Protein AF-Q2T6V1-F1 (afdb_monomer_lite)

Sequence (239 aa):
MEPAPARPQAVANGGPSASTRNEPCEACGRHARARRPLPPHAIATIARPASPCGAGRKPVARTARAPRLIAARAALLTETRRTQMKHALPIAALAGALAAPSLASARQVTFETQLANYGGDGAYVVLYVTDRAGHYQGTLWMAGRQTKYYRHLRDWYRATGGSARLDGITGASVGAGRTLRATLDVADSLLDAGYEIHIDTAVEDMNENPSEVAVPLNAAGAGKAVKGRGYVKSFRYSL

Foldseek 3Di:
DDDDDDDDDDDDDDDDDDDDDDDDDDDDDDDDDDDDDDDDDPDDDDDDDDDDDDDDDDDDDDDDDDDDDDDDDDDDDDDDDDDDDDDDDDDPPVPPPPPPPPPQAWDKKKKKFFWAADDADFKWKWKFKAAQVRATDATQATADDDLVCVVLLPSVCVNCVSPGDCPPRYHHGHHHRGMDMDIDIGGPCQEPNRMWMFMWIDGPPDDTQHRQDIGRRYPVQAPDWDQGPPGGRTIHMHD

Structure (mmCIF, N/CA/C/O backbone):
data_AF-Q2T6V1-F1
#
_entry.id   AF-Q2T6V1-F1
#
loop_
_atom_site.group_PDB
_atom_site.id
_atom_site.type_symbol
_atom_site.label_atom_id
_atom_site.label_alt_id
_atom_site.label_comp_id
_atom_site.label_asym_id
_atom_site.label_entity_id
_atom_site.label_seq_id
_atom_site.pdbx_PDB_ins_code
_atom_site.Cartn_x
_atom_site.Cartn_y
_atom_site.Cartn_z
_atom_site.occupancy
_atom_site.B_iso_or_equiv
_atom_site.auth_seq_id
_atom_site.auth_comp_id
_atom_site.auth_asym_id
_atom_site.auth_atom_id
_atom_site.pdbx_PDB_model_num
ATOM 1 N N . MET A 1 1 ? -0.893 55.591 32.604 1.00 48.19 1 MET A N 1
ATOM 2 C CA . MET A 1 1 ? 0.349 55.061 33.195 1.00 48.19 1 MET A CA 1
ATOM 3 C C . MET A 1 1 ? 0.454 53.602 32.784 1.00 48.19 1 MET A C 1
ATOM 5 O O . MET A 1 1 ? -0.058 52.761 33.497 1.00 48.19 1 MET A O 1
ATOM 9 N N . GLU A 1 2 ? 1.027 53.328 31.612 1.00 57.12 2 GLU A N 1
ATOM 10 C CA . GLU A 1 2 ? 1.549 52.002 31.247 1.00 57.12 2 GLU A CA 1
ATOM 11 C C . GLU A 1 2 ? 2.503 52.182 30.052 1.00 57.12 2 GLU A C 1
ATOM 13 O O . GLU A 1 2 ? 2.043 52.466 28.945 1.00 57.12 2 GLU A O 1
ATOM 18 N N . PRO A 1 3 ? 3.832 52.155 30.258 1.00 60.88 3 PRO A N 1
ATOM 19 C CA . PRO A 1 3 ? 4.790 52.091 29.166 1.00 60.88 3 PRO A CA 1
ATOM 20 C C . PRO A 1 3 ? 5.108 50.633 28.795 1.00 60.88 3 PRO A C 1
ATOM 22 O O . PRO A 1 3 ? 5.205 49.754 29.648 1.00 60.88 3 PRO A O 1
ATOM 25 N N . ALA A 1 4 ? 5.272 50.419 27.490 1.00 57.50 4 ALA A N 1
ATOM 26 C CA . ALA A 1 4 ? 5.488 49.145 26.812 1.00 57.50 4 ALA A CA 1
ATOM 27 C C . ALA A 1 4 ? 6.647 48.286 27.368 1.00 57.50 4 ALA A C 1
ATOM 29 O O . ALA A 1 4 ? 7.674 48.836 27.775 1.00 57.50 4 ALA A O 1
ATOM 30 N N . PRO A 1 5 ? 6.564 46.943 27.282 1.00 65.88 5 PRO A N 1
ATOM 31 C CA . PRO A 1 5 ? 7.706 46.082 27.554 1.00 65.88 5 PRO A CA 1
ATOM 32 C C . PRO A 1 5 ? 8.670 45.958 26.361 1.00 65.88 5 PRO A C 1
ATOM 34 O O . PRO A 1 5 ? 8.296 45.900 25.189 1.00 65.88 5 PRO A O 1
ATOM 37 N N . ALA A 1 6 ? 9.944 45.923 26.740 1.00 55.06 6 ALA A N 1
ATOM 38 C CA . ALA A 1 6 ? 11.155 45.990 25.943 1.00 55.06 6 ALA A CA 1
ATOM 39 C C . ALA A 1 6 ? 11.391 44.816 24.973 1.00 55.06 6 ALA A C 1
ATOM 41 O O . ALA A 1 6 ? 11.012 43.672 25.215 1.00 55.06 6 ALA A O 1
ATOM 42 N N . ARG A 1 7 ? 12.153 45.112 23.911 1.00 50.94 7 ARG A N 1
ATOM 43 C CA . ARG A 1 7 ? 12.890 44.125 23.108 1.00 50.94 7 ARG A CA 1
ATOM 44 C C . ARG A 1 7 ? 14.033 43.512 23.932 1.00 50.94 7 ARG A C 1
ATOM 46 O O . ARG A 1 7 ? 14.771 44.279 24.550 1.00 50.94 7 ARG A O 1
ATOM 53 N N . PRO A 1 8 ? 14.307 42.205 23.811 1.00 59.06 8 PRO A N 1
ATOM 54 C CA . PRO A 1 8 ? 15.638 41.664 24.052 1.00 59.06 8 PRO A CA 1
ATOM 55 C C . PRO A 1 8 ? 16.410 41.439 22.745 1.00 59.06 8 PRO A C 1
ATOM 57 O O . PRO A 1 8 ? 15.856 41.114 21.695 1.00 59.06 8 PRO A O 1
ATOM 60 N N . GLN A 1 9 ? 17.713 41.676 22.850 1.00 48.53 9 GLN A N 1
ATOM 61 C CA . GLN A 1 9 ? 18.707 41.736 21.789 1.00 48.53 9 GLN A CA 1
ATOM 62 C C . GLN A 1 9 ? 19.148 40.347 21.309 1.00 48.53 9 GLN A C 1
ATOM 64 O O . GLN A 1 9 ? 19.186 39.384 22.072 1.00 48.53 9 GLN A O 1
ATOM 69 N N . ALA A 1 10 ? 19.542 40.286 20.038 1.00 40.62 10 ALA A N 1
ATOM 70 C CA . ALA A 1 10 ? 20.312 39.194 19.468 1.00 40.62 10 ALA A CA 1
ATOM 71 C C . ALA A 1 10 ? 21.713 39.142 20.098 1.00 40.62 10 ALA A C 1
ATOM 73 O O . ALA A 1 10 ? 22.396 40.163 20.166 1.00 40.62 10 ALA A O 1
ATOM 74 N N . VAL A 1 11 ? 22.161 37.946 20.480 1.00 51.31 11 VAL A N 1
ATOM 75 C CA . VAL A 1 11 ? 23.578 37.657 20.723 1.00 51.31 11 VAL A CA 1
ATOM 76 C C . VAL A 1 11 ? 23.968 36.490 19.829 1.00 51.31 11 VAL A C 1
ATOM 78 O O . VAL A 1 11 ? 23.379 35.412 19.884 1.00 51.31 11 VAL A O 1
ATOM 81 N N . ALA A 1 12 ? 24.939 36.760 18.967 1.00 44.84 12 ALA A N 1
ATOM 82 C CA . ALA A 1 12 ? 25.591 35.808 18.093 1.00 44.84 12 ALA A CA 1
ATOM 83 C C . ALA A 1 12 ? 26.921 35.334 18.706 1.00 44.84 12 ALA A C 1
ATOM 85 O O . ALA A 1 12 ? 27.549 36.063 19.471 1.00 44.84 12 ALA A O 1
ATOM 86 N N . ASN A 1 13 ? 27.369 34.182 18.197 1.00 37.94 13 ASN A N 1
ATOM 87 C CA . ASN A 1 13 ? 28.752 33.699 18.074 1.00 37.94 13 ASN A CA 1
ATOM 88 C C . ASN A 1 13 ? 29.343 32.833 19.197 1.00 37.94 13 ASN A C 1
ATOM 90 O O . ASN A 1 13 ? 29.445 33.240 20.349 1.00 37.94 13 ASN A O 1
ATOM 94 N N . GLY A 1 14 ? 29.856 31.665 18.783 1.00 35.25 14 GLY A N 1
ATOM 95 C CA . GLY A 1 14 ? 30.814 30.873 19.554 1.00 35.25 14 GLY A CA 1
ATOM 96 C C . GLY A 1 14 ? 30.886 29.386 19.185 1.00 35.25 14 GLY A C 1
ATOM 97 O O . GLY A 1 14 ? 30.477 28.547 19.974 1.00 35.25 14 GLY A O 1
ATOM 98 N N . GLY A 1 15 ? 31.431 29.041 18.017 1.00 35.38 15 GLY A N 1
ATOM 99 C CA . GLY A 1 15 ? 32.210 27.798 17.850 1.00 35.38 15 GLY A CA 1
ATOM 100 C C . GLY A 1 15 ? 33.678 28.173 17.583 1.00 35.38 15 GLY A C 1
ATOM 101 O O . GLY A 1 15 ? 33.952 29.371 17.489 1.00 35.38 15 GLY A O 1
ATOM 102 N N . PRO A 1 16 ? 34.620 27.241 17.341 1.00 50.19 16 PRO A N 1
ATOM 103 C CA . PRO A 1 16 ? 34.689 25.814 17.672 1.00 50.19 16 PRO A CA 1
ATOM 104 C C . PRO A 1 16 ? 35.910 25.491 18.579 1.00 50.19 16 PRO A C 1
ATOM 106 O O . PRO A 1 16 ? 36.869 26.257 18.638 1.00 50.19 16 PRO A O 1
ATOM 109 N N . SER A 1 17 ? 35.942 24.317 19.222 1.00 42.59 17 SER A N 1
ATOM 110 C CA . SER A 1 17 ? 37.171 23.779 19.836 1.00 42.59 17 SER A CA 1
ATOM 111 C C . SER A 1 17 ? 37.602 22.487 19.150 1.00 42.59 17 SER A C 1
ATOM 113 O O . SER A 1 17 ? 36.891 21.486 19.161 1.00 42.59 17 SER A O 1
ATOM 115 N N . ALA A 1 18 ? 38.794 22.546 18.566 1.00 42.88 18 ALA A N 1
ATOM 116 C CA . ALA A 1 18 ? 39.608 21.426 18.118 1.00 42.88 18 ALA A CA 1
ATOM 117 C C . ALA A 1 18 ? 40.899 21.370 18.961 1.00 42.88 18 ALA A C 1
ATOM 119 O O . ALA A 1 18 ? 41.213 22.335 19.659 1.00 42.88 18 ALA A O 1
ATOM 120 N N . SER A 1 19 ? 41.683 20.297 18.759 1.00 38.56 19 SER A N 1
ATOM 121 C CA . SER A 1 19 ? 43.038 20.014 19.290 1.00 38.56 19 SER A CA 1
ATOM 122 C C . SER A 1 19 ? 43.015 19.234 20.617 1.00 38.56 19 SER A C 1
ATOM 124 O O . SER A 1 19 ? 42.308 19.626 21.532 1.00 38.56 19 SER A O 1
ATOM 126 N N . THR A 1 20 ? 43.688 18.091 20.802 1.00 42.06 20 THR A N 1
ATOM 127 C CA . THR A 1 20 ? 45.030 17.633 20.361 1.00 42.06 20 THR A CA 1
ATOM 128 C C . THR A 1 20 ? 45.112 16.084 20.395 1.00 42.06 20 THR A C 1
ATOM 130 O O . THR A 1 20 ? 44.536 15.501 21.304 1.00 42.06 20 THR A O 1
ATOM 133 N N . ARG A 1 21 ? 45.666 15.399 19.365 1.00 45.88 21 ARG A N 1
ATOM 134 C CA . ARG A 1 21 ? 46.999 14.701 19.301 1.00 45.88 21 ARG A CA 1
ATOM 135 C C . ARG A 1 21 ? 47.231 13.649 20.414 1.00 45.88 21 ARG A C 1
ATOM 137 O O . ARG A 1 21 ? 46.986 13.970 21.560 1.00 45.88 21 ARG A O 1
ATOM 144 N N . ASN A 1 22 ? 47.756 12.430 20.240 1.00 37.06 22 ASN A N 1
ATOM 145 C CA . ASN A 1 22 ? 48.562 11.723 19.232 1.00 37.06 22 ASN A CA 1
ATOM 146 C C . ASN A 1 22 ? 48.536 10.217 19.606 1.00 37.06 22 ASN A C 1
ATOM 148 O O . ASN A 1 22 ? 48.615 9.934 20.793 1.00 37.06 22 ASN A O 1
ATOM 152 N N . GLU A 1 23 ? 48.510 9.287 18.645 1.00 49.25 23 GLU A N 1
ATOM 153 C CA . GLU A 1 23 ? 49.518 8.208 18.488 1.00 49.25 23 GLU A CA 1
ATOM 154 C C . GLU A 1 23 ? 49.118 7.211 17.374 1.00 49.25 23 GLU A C 1
ATOM 156 O O . GLU A 1 23 ? 48.002 6.687 17.384 1.00 49.25 23 GLU A O 1
ATOM 161 N N . PRO A 1 24 ? 50.013 6.937 16.404 1.00 51.03 24 PRO A N 1
ATOM 162 C CA . PRO A 1 24 ? 49.851 5.884 15.408 1.00 51.03 24 PRO A CA 1
ATOM 163 C C . PRO A 1 24 ? 50.526 4.574 15.857 1.00 51.03 24 PRO A C 1
ATOM 165 O O . PRO A 1 24 ? 51.717 4.549 16.155 1.00 51.03 24 PRO A O 1
ATOM 168 N N . CYS A 1 25 ? 49.788 3.461 15.843 1.00 39.72 25 CYS A N 1
ATOM 169 C CA . CYS A 1 25 ? 50.381 2.124 15.922 1.00 39.72 25 CYS A CA 1
ATOM 170 C C . CYS A 1 25 ? 50.892 1.705 14.536 1.00 39.72 25 CYS A C 1
ATOM 172 O O . CYS A 1 25 ? 50.110 1.328 13.663 1.00 39.72 25 CYS A O 1
ATOM 174 N N . GLU A 1 26 ? 52.210 1.757 14.353 1.00 41.12 26 GLU A N 1
ATOM 175 C CA . GLU A 1 26 ? 52.925 1.159 13.227 1.00 41.12 26 GLU A CA 1
ATOM 176 C C . GLU A 1 26 ? 53.744 -0.056 13.702 1.00 41.12 26 GLU A C 1
ATOM 178 O O . GLU A 1 26 ? 54.238 -0.089 14.826 1.00 41.12 26 GLU A O 1
ATOM 183 N N . ALA A 1 27 ? 53.918 -1.010 12.781 1.00 37.38 27 ALA A N 1
ATOM 184 C CA . ALA A 1 27 ? 54.856 -2.136 12.773 1.00 37.38 27 ALA A CA 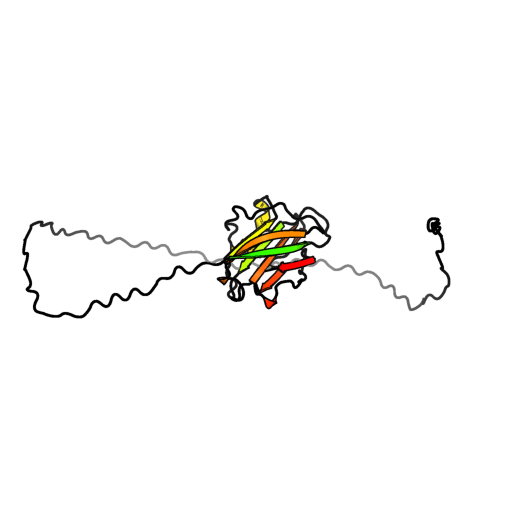1
ATOM 185 C C . ALA A 1 27 ? 54.380 -3.503 13.313 1.00 37.38 27 ALA A C 1
ATOM 187 O O . ALA A 1 27 ? 54.658 -3.904 14.438 1.00 37.38 27 ALA A O 1
ATOM 188 N N . CYS A 1 28 ? 53.891 -4.339 12.388 1.00 34.88 28 CYS A N 1
ATOM 189 C CA . CYS A 1 28 ? 54.450 -5.685 12.253 1.00 34.88 28 CYS A CA 1
ATOM 190 C C . CYS A 1 28 ? 54.501 -6.138 10.780 1.00 34.88 28 CYS A C 1
ATOM 192 O O . CYS A 1 28 ? 53.481 -6.369 10.141 1.00 34.88 28 CYS A O 1
ATOM 194 N N . GLY A 1 29 ? 55.726 -6.278 10.264 1.00 40.66 29 GLY A N 1
ATOM 195 C CA . GLY A 1 29 ? 56.136 -7.505 9.572 1.00 40.66 29 GLY A CA 1
ATOM 196 C C . GLY A 1 29 ? 55.689 -7.744 8.128 1.00 40.66 29 GLY A C 1
ATOM 197 O O . GLY A 1 29 ? 54.730 -8.455 7.859 1.00 40.66 29 GLY A O 1
ATOM 198 N N . ARG A 1 30 ? 56.523 -7.275 7.196 1.00 43.50 30 ARG A N 1
ATOM 199 C CA . ARG A 1 30 ? 56.682 -7.734 5.804 1.00 43.50 30 ARG A CA 1
ATOM 200 C C . ARG A 1 30 ? 56.592 -9.262 5.629 1.00 43.50 30 ARG A C 1
ATOM 202 O O . ARG A 1 30 ? 57.403 -9.971 6.206 1.00 43.50 30 ARG A O 1
ATOM 209 N N . HIS A 1 31 ? 55.806 -9.720 4.650 1.00 44.47 31 HIS A N 1
ATOM 210 C CA . HIS A 1 31 ? 56.220 -10.792 3.733 1.00 44.47 31 HIS A CA 1
ATOM 211 C C . HIS A 1 31 ? 55.577 -10.611 2.353 1.00 44.47 31 HIS A C 1
ATOM 213 O O . HIS A 1 31 ? 54.433 -10.976 2.103 1.00 44.47 31 HIS A O 1
ATOM 219 N N . ALA A 1 32 ? 56.369 -10.074 1.429 1.00 45.84 32 ALA A N 1
ATOM 220 C CA . ALA A 1 32 ? 56.140 -10.216 0.005 1.00 45.84 32 ALA A CA 1
ATOM 221 C C . ALA A 1 32 ? 56.432 -11.670 -0.405 1.00 45.84 32 ALA A C 1
ATOM 223 O O . ALA A 1 32 ? 57.555 -12.147 -0.231 1.00 45.84 32 ALA A O 1
ATOM 224 N N . ARG A 1 33 ? 55.453 -12.366 -0.993 1.00 51.47 33 ARG A N 1
ATOM 225 C CA . ARG A 1 33 ? 55.713 -13.516 -1.868 1.00 51.47 33 ARG A CA 1
ATOM 226 C C . ARG A 1 33 ? 54.900 -13.403 -3.152 1.00 51.47 33 ARG A C 1
ATOM 228 O O . ARG A 1 33 ? 53.680 -13.471 -3.163 1.00 51.47 33 ARG A O 1
ATOM 235 N N . ALA A 1 34 ? 55.672 -13.182 -4.207 1.00 45.38 34 ALA A N 1
ATOM 236 C CA . ALA A 1 34 ? 55.522 -13.619 -5.584 1.00 45.38 34 ALA A CA 1
ATOM 237 C C . ALA A 1 34 ? 54.207 -14.308 -6.005 1.00 45.38 34 ALA A C 1
ATOM 239 O O . ALA A 1 34 ? 53.863 -15.405 -5.572 1.00 45.38 34 ALA A O 1
ATOM 240 N N . ARG A 1 35 ? 53.591 -13.658 -6.995 1.00 49.91 35 ARG A N 1
ATOM 241 C CA . ARG A 1 35 ? 52.804 -14.182 -8.120 1.00 49.91 35 ARG A CA 1
ATOM 242 C C . ARG A 1 35 ? 52.918 -15.702 -8.347 1.00 49.91 35 ARG A C 1
ATOM 244 O O . ARG A 1 35 ? 54.002 -16.207 -8.633 1.00 49.91 35 ARG A O 1
ATOM 251 N N . ARG A 1 36 ? 51.768 -16.379 -8.423 1.00 54.03 36 ARG A N 1
ATOM 252 C CA . ARG A 1 36 ? 51.559 -17.503 -9.349 1.00 54.03 36 ARG A CA 1
ATOM 253 C C . ARG A 1 36 ? 50.244 -17.306 -10.115 1.00 54.03 36 ARG A C 1
ATOM 255 O O . ARG A 1 36 ? 49.216 -17.115 -9.471 1.00 54.03 36 ARG A O 1
ATOM 262 N N . PRO A 1 37 ? 50.267 -17.317 -11.458 1.00 57.31 37 PRO A N 1
ATOM 263 C CA . PRO A 1 37 ? 49.058 -17.334 -12.275 1.00 57.31 37 PRO A CA 1
ATOM 264 C C . PRO A 1 37 ? 48.393 -18.719 -12.231 1.00 57.31 37 PRO A C 1
ATOM 266 O O . PRO A 1 37 ? 49.082 -19.741 -12.201 1.00 57.31 37 PRO A O 1
ATOM 269 N N . LEU A 1 38 ? 47.056 -18.741 -12.219 1.00 63.00 38 LEU A N 1
ATOM 270 C CA . LEU A 1 38 ? 46.260 -19.962 -12.368 1.00 63.00 38 LEU A CA 1
ATOM 271 C C . LEU A 1 38 ? 46.432 -20.557 -13.782 1.00 63.00 38 LEU A C 1
ATOM 273 O O . LEU A 1 38 ? 46.459 -19.797 -14.752 1.00 63.00 38 LEU A O 1
ATOM 277 N N . PRO A 1 39 ? 46.499 -21.892 -13.924 1.00 67.06 39 PRO A N 1
ATOM 278 C CA . PRO A 1 39 ? 46.493 -22.550 -15.226 1.00 67.06 39 PRO A CA 1
ATOM 279 C C . PRO A 1 39 ? 45.077 -22.605 -15.840 1.00 67.06 39 PRO A C 1
ATOM 281 O O . PRO A 1 39 ? 44.109 -22.869 -15.120 1.00 67.06 39 PRO A O 1
ATOM 284 N N . PRO A 1 40 ? 44.932 -22.430 -17.167 1.00 55.41 40 PRO A N 1
ATOM 285 C CA . PRO A 1 40 ? 43.696 -22.713 -17.882 1.00 55.41 40 PRO A CA 1
ATOM 286 C C . PRO A 1 40 ? 43.646 -24.197 -18.274 1.00 55.41 40 PRO A C 1
ATOM 288 O O . PRO A 1 40 ? 44.331 -24.628 -19.197 1.00 55.41 40 PRO A O 1
ATOM 291 N N . HIS A 1 41 ? 42.799 -24.984 -17.612 1.00 49.47 41 HIS A N 1
ATOM 292 C CA . HIS A 1 41 ? 42.418 -26.310 -18.103 1.00 49.47 41 HIS A CA 1
ATOM 293 C C . HIS A 1 41 ? 40.899 -26.452 -18.079 1.00 49.47 41 HIS A C 1
ATOM 295 O O . HIS A 1 41 ? 40.304 -26.901 -17.106 1.00 49.47 41 HIS A O 1
ATOM 301 N N . ALA A 1 42 ? 40.283 -26.056 -19.190 1.00 47.34 42 ALA A N 1
ATOM 302 C CA . ALA A 1 42 ? 38.905 -26.366 -19.530 1.00 47.34 42 ALA A CA 1
ATOM 303 C C . ALA A 1 42 ? 38.887 -27.052 -20.899 1.00 47.34 42 ALA A C 1
ATOM 305 O O . ALA A 1 42 ? 38.604 -26.398 -21.890 1.00 47.34 42 ALA A O 1
ATOM 306 N N . ILE A 1 43 ? 39.208 -28.349 -20.959 1.00 51.47 43 ILE A N 1
ATOM 307 C CA . ILE A 1 43 ? 38.745 -29.249 -22.030 1.00 51.47 43 ILE A CA 1
ATOM 308 C C . ILE A 1 43 ? 38.586 -30.645 -21.417 1.00 51.47 43 ILE A C 1
ATOM 310 O O . ILE A 1 43 ? 39.518 -31.442 -21.389 1.00 51.47 43 ILE A O 1
ATOM 314 N N . ALA A 1 44 ? 37.390 -30.935 -20.914 1.00 44.31 44 ALA A N 1
ATOM 315 C CA . ALA A 1 44 ? 36.917 -32.301 -20.744 1.00 44.31 44 ALA A CA 1
ATOM 316 C C . ALA A 1 44 ? 35.669 -32.442 -21.616 1.00 44.31 44 ALA A C 1
ATOM 318 O O . ALA A 1 44 ? 34.557 -32.090 -21.232 1.00 44.31 44 ALA A O 1
ATOM 319 N N . THR A 1 45 ? 35.909 -32.900 -22.842 1.00 49.34 45 THR A N 1
ATOM 320 C CA . THR A 1 45 ? 34.918 -33.478 -23.744 1.00 49.34 45 THR A CA 1
ATOM 321 C C . THR A 1 45 ? 34.213 -34.614 -23.010 1.00 49.34 45 THR A C 1
ATOM 323 O O . THR A 1 45 ? 34.784 -35.689 -22.850 1.00 49.34 45 THR A O 1
ATOM 326 N N . ILE A 1 46 ? 32.979 -34.387 -22.557 1.00 50.34 46 ILE A N 1
ATOM 327 C CA . ILE A 1 46 ? 32.107 -35.466 -22.095 1.00 50.34 46 ILE A CA 1
ATOM 328 C C . ILE A 1 46 ? 31.095 -35.725 -23.200 1.00 50.34 46 ILE A C 1
ATOM 330 O O . ILE A 1 46 ? 30.301 -34.868 -23.591 1.00 50.34 46 ILE A O 1
ATOM 334 N N . ALA A 1 47 ? 31.230 -36.922 -23.753 1.00 44.47 47 ALA A N 1
ATOM 335 C CA . ALA A 1 47 ? 30.460 -37.459 -24.846 1.00 44.47 47 ALA A CA 1
ATOM 336 C C . ALA A 1 47 ? 28.958 -37.487 -24.532 1.00 44.47 47 ALA A C 1
ATOM 338 O O . ALA A 1 47 ? 28.524 -37.874 -23.449 1.00 44.47 47 ALA A O 1
ATOM 339 N N . ARG A 1 48 ? 28.174 -37.117 -25.546 1.00 50.31 48 ARG A N 1
ATOM 340 C CA . ARG A 1 48 ? 26.735 -37.363 -25.651 1.00 50.31 48 ARG A CA 1
ATOM 341 C C . ARG A 1 48 ? 26.499 -38.879 -25.714 1.00 50.31 48 ARG A C 1
ATOM 343 O O . ARG A 1 48 ? 27.023 -39.497 -26.641 1.00 50.31 48 ARG A O 1
ATOM 350 N N . PRO A 1 49 ? 25.667 -39.485 -24.854 1.00 54.50 49 PRO A N 1
ATOM 351 C CA . PRO A 1 49 ? 24.973 -40.703 -25.227 1.00 54.50 49 PRO A CA 1
ATOM 352 C C . PRO A 1 49 ? 23.703 -40.355 -26.010 1.00 54.50 49 PRO A C 1
ATOM 354 O O . PRO A 1 49 ? 22.967 -39.416 -25.703 1.00 54.50 49 PRO A O 1
ATOM 357 N N . ALA A 1 50 ? 23.522 -41.114 -27.082 1.00 45.31 50 ALA A N 1
ATOM 358 C CA . ALA A 1 50 ? 22.509 -40.972 -28.103 1.00 45.31 50 ALA A CA 1
ATOM 359 C C . ALA A 1 50 ? 21.084 -41.199 -27.580 1.00 45.31 50 ALA A C 1
ATOM 361 O O . ALA A 1 50 ? 20.824 -42.113 -26.799 1.00 45.31 50 ALA A O 1
ATOM 362 N N . SER A 1 51 ? 20.152 -40.404 -28.102 1.00 55.97 51 SER A N 1
ATOM 363 C CA . SER A 1 51 ? 18.722 -40.694 -28.087 1.00 55.97 51 SER A CA 1
ATOM 364 C C . SER A 1 51 ? 18.439 -41.980 -28.874 1.00 55.97 51 SER A C 1
ATOM 366 O O . SER A 1 51 ? 18.828 -42.055 -30.043 1.00 55.97 51 SER A O 1
ATOM 368 N N . PRO A 1 52 ? 17.725 -42.970 -28.317 1.00 58.50 52 PRO A N 1
ATOM 369 C CA . PRO A 1 52 ? 17.156 -44.027 -29.130 1.00 58.50 52 PRO A CA 1
ATOM 370 C C . PRO A 1 52 ? 15.902 -43.535 -29.861 1.00 58.50 52 PRO A C 1
ATOM 372 O O . PRO A 1 52 ? 15.069 -42.795 -29.336 1.00 58.50 52 PRO A O 1
ATOM 375 N N . CYS A 1 53 ? 15.835 -43.959 -31.118 1.00 40.22 53 CYS A N 1
ATOM 376 C CA . CYS A 1 53 ? 14.828 -43.655 -32.115 1.00 40.22 53 CYS A CA 1
ATOM 377 C C . CYS A 1 53 ? 13.404 -43.992 -31.665 1.00 40.22 53 CYS A C 1
ATOM 379 O O . CYS A 1 53 ? 13.141 -45.041 -31.080 1.00 40.22 53 CYS A O 1
ATOM 381 N N . GLY A 1 54 ? 12.468 -43.135 -32.072 1.00 46.72 54 GLY A N 1
ATOM 382 C CA . GLY A 1 54 ? 11.059 -43.480 -32.135 1.00 46.72 54 GLY A CA 1
ATOM 383 C C . GLY A 1 54 ? 10.798 -44.537 -33.208 1.00 46.72 54 GLY A C 1
ATOM 384 O O . GLY A 1 54 ? 11.217 -44.400 -34.355 1.00 46.72 54 GLY A O 1
ATOM 385 N N . ALA A 1 55 ? 10.047 -45.567 -32.835 1.00 49.16 55 ALA A N 1
ATOM 386 C CA . ALA A 1 55 ? 9.368 -46.469 -33.751 1.00 49.16 55 ALA A CA 1
ATOM 387 C C . ALA A 1 55 ? 8.078 -46.939 -33.071 1.00 49.16 55 ALA A C 1
ATOM 389 O O . ALA A 1 55 ? 8.118 -47.534 -31.999 1.00 49.16 55 ALA A O 1
ATOM 390 N N . GLY A 1 56 ? 6.925 -46.639 -33.673 1.00 42.34 56 GLY A N 1
ATOM 391 C CA . GLY A 1 56 ? 5.640 -47.046 -33.106 1.00 42.34 56 GLY A CA 1
ATOM 392 C C . GLY A 1 56 ? 4.412 -46.444 -33.778 1.00 42.34 56 GLY A C 1
ATOM 393 O O . GLY A 1 56 ? 3.520 -45.957 -33.095 1.00 42.34 56 GLY A O 1
ATOM 394 N N . ARG A 1 57 ? 4.343 -46.458 -35.115 1.00 50.75 57 ARG A N 1
ATOM 395 C CA . ARG A 1 57 ? 3.069 -46.269 -35.826 1.00 50.75 57 ARG A CA 1
ATOM 396 C C . ARG A 1 57 ? 2.307 -47.595 -35.830 1.00 50.75 57 ARG A C 1
ATOM 398 O O . ARG A 1 57 ? 2.817 -48.566 -36.380 1.00 50.75 57 ARG A O 1
ATOM 405 N N . LYS A 1 58 ? 1.064 -47.602 -35.342 1.00 49.94 58 LYS A N 1
ATOM 406 C CA . LYS A 1 58 ? -0.016 -48.463 -35.856 1.00 49.94 58 LYS A CA 1
ATOM 407 C C . LYS A 1 58 ? -1.364 -47.741 -35.733 1.00 49.94 58 LYS A C 1
ATOM 409 O O . LYS A 1 58 ? -1.818 -47.529 -34.615 1.00 49.94 58 LYS A O 1
ATOM 414 N N . PRO A 1 59 ? -2.033 -47.402 -36.847 1.00 51.59 59 PRO A N 1
ATOM 415 C CA . PRO A 1 59 ? -3.472 -47.200 -36.868 1.00 51.59 59 PRO A CA 1
ATOM 416 C C . PRO A 1 59 ? -4.143 -48.520 -37.276 1.00 51.59 59 PRO A C 1
ATOM 418 O O . PRO A 1 59 ? -3.782 -49.109 -38.295 1.00 51.59 59 PRO A O 1
ATOM 421 N N . VAL A 1 60 ? -5.126 -48.995 -36.511 1.00 56.16 60 VAL A N 1
ATOM 422 C CA . VAL A 1 60 ? -5.992 -50.102 -36.945 1.00 56.16 60 VAL A CA 1
ATOM 423 C C . VAL A 1 60 ? -7.453 -49.675 -36.843 1.00 56.16 60 VAL A C 1
ATOM 425 O O . VAL A 1 60 ? -8.002 -49.494 -35.764 1.00 56.16 60 VAL A O 1
ATOM 428 N N . ALA A 1 61 ? -8.015 -49.465 -38.032 1.00 45.34 61 ALA A N 1
ATOM 429 C CA . ALA A 1 61 ? -9.373 -49.748 -38.484 1.00 45.34 61 ALA A CA 1
ATOM 430 C C . ALA A 1 61 ? -10.543 -49.718 -37.472 1.00 45.34 61 ALA A C 1
ATOM 432 O O . ALA A 1 61 ? -10.830 -50.676 -36.765 1.00 45.34 61 ALA A O 1
ATOM 433 N N . ARG A 1 62 ? -11.332 -48.641 -37.568 1.00 48.38 62 ARG A N 1
ATOM 434 C CA . ARG A 1 62 ? -12.683 -48.629 -38.170 1.00 48.38 62 ARG A CA 1
ATOM 435 C C . ARG A 1 62 ? -13.477 -49.944 -38.061 1.00 48.38 62 ARG A C 1
ATOM 437 O O . ARG A 1 62 ? -13.247 -50.866 -38.833 1.00 48.38 62 ARG A O 1
ATOM 444 N N . THR A 1 63 ? -14.541 -49.947 -37.257 1.00 47.31 63 THR A N 1
ATOM 445 C CA . THR A 1 63 ? -15.756 -50.714 -37.576 1.00 47.31 63 THR A CA 1
ATOM 446 C C . THR A 1 63 ? -16.975 -49.829 -37.363 1.00 47.31 63 THR A C 1
ATOM 448 O O . THR A 1 63 ? -17.211 -49.296 -36.285 1.00 47.31 63 THR A O 1
ATOM 451 N N . ALA A 1 64 ? -17.711 -49.637 -38.452 1.00 51.41 64 ALA A N 1
ATOM 452 C CA . ALA A 1 64 ? -18.984 -48.954 -38.503 1.00 51.41 64 ALA A CA 1
ATOM 453 C C . ALA A 1 64 ? -20.109 -49.908 -38.086 1.00 51.41 64 ALA A C 1
ATOM 455 O O . ALA A 1 64 ? -20.116 -51.063 -38.508 1.00 51.41 64 ALA A O 1
ATOM 456 N N . ARG A 1 65 ? -21.128 -49.397 -37.390 1.00 46.53 65 ARG A N 1
ATOM 457 C CA . ARG A 1 65 ? -22.513 -49.806 -37.651 1.00 46.53 65 ARG A CA 1
ATOM 458 C C . ARG A 1 65 ? -23.485 -48.739 -37.161 1.00 46.53 65 ARG A C 1
ATOM 460 O O . ARG A 1 65 ? -23.518 -48.396 -35.987 1.00 46.53 65 ARG A O 1
ATOM 467 N N . ALA A 1 66 ? -24.228 -48.208 -38.123 1.00 48.38 66 ALA A N 1
ATOM 468 C CA . ALA A 1 66 ? -25.352 -47.301 -37.959 1.00 48.38 66 ALA A CA 1
ATOM 469 C C . ALA A 1 66 ? -26.665 -48.118 -37.744 1.00 48.38 66 ALA A C 1
ATOM 471 O O . ALA A 1 66 ? -26.591 -49.263 -37.297 1.00 48.38 66 ALA A O 1
ATOM 472 N N . PRO A 1 67 ? -27.865 -47.607 -38.075 1.00 68.38 67 PRO A N 1
ATOM 473 C CA . PRO A 1 67 ? -28.802 -46.950 -37.159 1.00 68.38 67 PRO A CA 1
ATOM 474 C C . PRO A 1 67 ? -30.176 -47.662 -37.116 1.00 68.38 67 PRO A C 1
ATOM 476 O O . PRO A 1 67 ? -30.536 -48.359 -38.060 1.00 68.38 67 PRO A O 1
ATOM 479 N N . ARG A 1 68 ? -31.001 -47.444 -36.082 1.00 48.56 68 ARG A N 1
ATOM 480 C CA . ARG A 1 68 ? -32.468 -47.684 -36.119 1.00 48.56 68 ARG A CA 1
ATOM 481 C C . ARG A 1 68 ? -33.146 -46.670 -35.180 1.00 48.56 68 ARG A C 1
ATOM 483 O O . ARG A 1 68 ? -32.885 -46.713 -33.988 1.00 48.56 68 ARG A O 1
ATOM 490 N N . LEU A 1 69 ? -33.773 -45.586 -35.654 1.00 48.56 69 LEU A N 1
ATOM 491 C CA . LEU A 1 69 ? -35.147 -45.492 -36.190 1.00 48.56 69 LEU A CA 1
ATOM 492 C C . LEU A 1 69 ? -36.186 -46.220 -35.326 1.00 48.56 69 LEU A C 1
ATOM 494 O O . LEU A 1 69 ? -36.444 -47.387 -35.586 1.00 48.56 69 LEU A O 1
ATOM 498 N N . ILE A 1 70 ? -36.804 -45.510 -34.373 1.00 46.97 70 ILE A N 1
ATOM 499 C CA . ILE A 1 70 ? -38.200 -45.691 -33.918 1.00 46.97 70 ILE A CA 1
ATOM 500 C C . ILE A 1 70 ? -38.677 -44.288 -33.492 1.00 46.97 70 ILE A C 1
ATOM 502 O O . ILE A 1 70 ? -38.204 -43.740 -32.506 1.00 46.97 70 ILE A O 1
ATOM 506 N N . ALA A 1 71 ? -39.283 -43.540 -34.411 1.00 46.28 71 ALA A N 1
ATOM 507 C CA . ALA A 1 71 ? -40.730 -43.424 -34.610 1.00 46.28 71 ALA A CA 1
ATOM 508 C C . ALA A 1 71 ? -41.393 -42.463 -33.610 1.00 46.28 71 ALA A C 1
ATOM 510 O O . ALA A 1 71 ? -41.565 -42.749 -32.429 1.00 46.28 71 ALA A O 1
ATOM 511 N N . ALA A 1 72 ? -41.788 -41.313 -34.154 1.00 47.03 72 ALA A N 1
ATOM 512 C CA . ALA A 1 72 ? -42.742 -40.394 -33.570 1.00 47.03 72 ALA A CA 1
ATOM 513 C C . ALA A 1 72 ? -44.074 -41.094 -33.273 1.00 47.03 72 ALA A C 1
ATOM 515 O O . ALA A 1 72 ? -44.532 -41.914 -34.070 1.00 47.03 72 ALA A O 1
ATOM 516 N N . ARG A 1 73 ? -44.754 -40.673 -32.204 1.00 43.72 73 ARG A N 1
ATOM 517 C CA . ARG A 1 73 ? -46.217 -40.634 -32.185 1.00 43.72 73 ARG A CA 1
ATOM 518 C C . ARG A 1 73 ? -46.714 -39.611 -31.172 1.00 43.72 73 ARG A C 1
ATOM 520 O O . ARG A 1 73 ? -46.645 -39.804 -29.965 1.00 43.72 73 ARG A O 1
ATOM 527 N N . ALA A 1 74 ? -47.209 -38.511 -31.722 1.00 40.50 74 ALA A N 1
ATOM 528 C CA . ALA A 1 74 ? -48.203 -37.673 -31.087 1.00 40.50 74 ALA A CA 1
ATOM 529 C C . ALA A 1 74 ? -49.469 -38.496 -30.806 1.00 40.50 74 ALA A C 1
ATOM 531 O O . ALA A 1 74 ? -49.850 -39.316 -31.640 1.00 40.50 74 ALA A O 1
ATOM 532 N N . ALA A 1 75 ? -50.127 -38.243 -29.680 1.00 43.56 75 ALA A N 1
ATOM 533 C CA . ALA A 1 75 ? -51.548 -37.899 -29.624 1.00 43.56 75 ALA A CA 1
ATOM 534 C C . ALA A 1 75 ? -52.006 -37.828 -28.165 1.00 43.56 75 ALA A C 1
ATOM 536 O O . ALA A 1 75 ? -51.619 -38.637 -27.327 1.00 43.56 75 ALA A O 1
ATOM 537 N N . LEU A 1 76 ? -52.831 -36.813 -27.934 1.00 50.97 76 LEU A N 1
ATOM 538 C CA . LEU A 1 76 ? -53.641 -36.507 -26.767 1.00 50.97 76 LEU A CA 1
ATOM 539 C C . LEU A 1 76 ? -54.119 -37.737 -25.987 1.00 50.97 76 LEU A C 1
ATOM 541 O O . LEU A 1 76 ? -54.593 -38.689 -26.595 1.00 50.97 76 LEU A O 1
ATOM 545 N N . LEU A 1 77 ? -54.180 -37.597 -24.662 1.00 49.53 77 LEU A N 1
ATOM 546 C CA . LEU A 1 77 ? -55.334 -38.022 -23.870 1.00 49.53 77 LEU A CA 1
ATOM 547 C C . LEU A 1 77 ? -55.435 -37.128 -22.628 1.00 49.53 77 LEU A C 1
ATOM 549 O O . LEU A 1 77 ? -54.584 -37.115 -21.743 1.00 49.53 77 LEU A O 1
ATOM 553 N N . THR A 1 78 ? -56.485 -36.321 -22.645 1.00 49.50 78 THR A N 1
ATOM 554 C CA . THR A 1 78 ? -57.182 -35.730 -21.507 1.00 49.50 78 THR A CA 1
ATOM 555 C C . THR A 1 78 ? -57.398 -36.769 -20.408 1.00 49.50 78 THR A C 1
ATOM 557 O O . THR A 1 78 ? -57.952 -37.816 -20.706 1.00 49.50 78 THR A O 1
ATOM 560 N N . GLU A 1 79 ? -57.088 -36.456 -19.147 1.00 55.25 79 GLU A N 1
ATOM 561 C CA . GLU A 1 79 ? -57.855 -36.998 -18.015 1.00 55.25 79 GLU A CA 1
ATOM 562 C C . GLU A 1 79 ? -57.640 -36.142 -16.756 1.00 55.25 79 GLU A C 1
ATOM 564 O O . GLU A 1 79 ? -56.728 -36.329 -15.949 1.00 55.25 79 GLU A O 1
ATOM 569 N N . THR A 1 80 ? -58.526 -35.171 -16.582 1.00 58.62 80 THR A N 1
ATOM 570 C CA . THR A 1 80 ? -58.699 -34.390 -15.361 1.00 58.62 80 THR A CA 1
ATOM 571 C C . THR A 1 80 ? -59.355 -35.278 -14.298 1.00 58.62 80 THR A C 1
ATOM 573 O O . THR A 1 80 ? -60.576 -35.256 -14.138 1.00 58.62 80 THR A O 1
ATOM 576 N N . ARG A 1 81 ? -58.587 -36.072 -13.538 1.00 57.91 81 ARG A N 1
ATOM 577 C CA . ARG A 1 81 ? -59.134 -36.724 -12.334 1.00 57.91 81 ARG A CA 1
ATOM 578 C C . ARG A 1 81 ? -59.045 -35.806 -11.124 1.00 57.91 81 ARG A C 1
ATOM 580 O O . ARG A 1 81 ? -58.021 -35.630 -10.477 1.00 57.91 81 ARG A O 1
ATOM 587 N N . ARG A 1 82 ? -60.214 -35.237 -10.857 1.00 63.50 82 ARG A N 1
ATOM 588 C CA . ARG A 1 82 ? -60.662 -34.554 -9.650 1.00 63.50 82 ARG A CA 1
ATOM 589 C C . ARG A 1 82 ? -60.486 -35.484 -8.437 1.00 63.50 82 ARG A C 1
ATOM 591 O O . ARG A 1 82 ? -61.375 -36.278 -8.135 1.00 63.50 82 ARG A O 1
ATOM 598 N N . THR A 1 83 ? -59.351 -35.401 -7.747 1.00 55.19 83 THR A N 1
ATOM 599 C CA . THR A 1 83 ? -59.155 -36.112 -6.475 1.00 55.19 83 THR A CA 1
ATOM 600 C C . THR A 1 83 ? -59.657 -35.237 -5.333 1.00 55.19 83 THR A C 1
ATOM 602 O O . THR A 1 83 ? -59.120 -34.176 -5.034 1.00 55.19 83 THR A O 1
ATOM 605 N N . GLN A 1 84 ? -60.761 -35.701 -4.760 1.00 51.41 84 GLN A N 1
ATOM 606 C CA . GLN A 1 84 ? -61.417 -35.250 -3.540 1.00 51.41 84 GLN A CA 1
ATOM 607 C C . GLN A 1 84 ? -60.442 -34.820 -2.430 1.00 51.41 84 GLN A C 1
ATOM 609 O O . GLN A 1 84 ? -59.659 -35.632 -1.941 1.00 51.41 84 GLN A O 1
ATOM 614 N N . MET A 1 85 ? -60.571 -33.570 -1.970 1.00 51.06 85 MET A N 1
ATOM 615 C CA . MET A 1 85 ? -60.055 -33.146 -0.670 1.00 51.06 85 MET A CA 1
ATOM 616 C C . MET A 1 85 ? -60.894 -33.807 0.428 1.00 51.06 85 MET A C 1
ATOM 618 O O . MET A 1 85 ? -62.050 -33.446 0.639 1.00 51.06 85 MET A O 1
ATOM 622 N N . LYS A 1 86 ? -60.306 -34.779 1.127 1.00 52.03 86 LYS A N 1
ATOM 623 C CA . LYS A 1 86 ? -60.768 -35.242 2.436 1.00 52.03 86 LYS A CA 1
ATOM 624 C C . LYS A 1 86 ? -59.796 -34.702 3.477 1.00 52.03 86 LYS A C 1
ATOM 626 O O . LYS A 1 86 ? -58.591 -34.881 3.354 1.00 52.03 86 LYS A O 1
ATOM 631 N N . HIS A 1 87 ? -60.373 -33.984 4.431 1.00 54.41 87 HIS A N 1
ATOM 632 C CA . HIS A 1 87 ? -59.783 -33.289 5.569 1.00 54.41 87 HIS A CA 1
ATOM 633 C C . HIS A 1 87 ? -58.367 -33.717 5.981 1.00 54.41 87 HIS A C 1
ATOM 635 O O . HIS A 1 87 ? -58.169 -34.770 6.579 1.00 54.41 87 HIS A O 1
ATOM 641 N N . ALA A 1 88 ? -57.420 -32.806 5.778 1.00 53.50 88 ALA A N 1
ATOM 642 C CA . ALA A 1 88 ? -56.273 -32.632 6.653 1.00 53.50 88 ALA A CA 1
ATOM 643 C C . ALA A 1 88 ? -55.902 -31.145 6.618 1.00 53.50 88 ALA A C 1
ATOM 645 O O . ALA A 1 88 ? -55.237 -30.681 5.696 1.00 53.50 88 ALA A O 1
ATOM 646 N N . LEU A 1 89 ? -56.378 -30.378 7.600 1.00 61.44 89 LEU A N 1
ATOM 647 C CA . LEU A 1 89 ? -55.659 -29.169 7.988 1.00 61.44 89 LEU A CA 1
ATOM 648 C C . LEU A 1 89 ? -54.384 -29.631 8.700 1.00 61.44 89 LEU A C 1
ATOM 650 O O . LEU A 1 89 ? -54.479 -30.323 9.714 1.00 61.44 89 LEU A O 1
ATOM 654 N N . PRO A 1 90 ? -53.213 -29.187 8.236 1.00 51.75 90 PRO A N 1
ATOM 655 C CA . PRO A 1 90 ? -52.245 -28.670 9.174 1.00 51.75 90 PRO A CA 1
ATOM 656 C C . PRO A 1 90 ? -51.984 -27.204 8.844 1.00 51.75 90 PRO A C 1
ATOM 658 O O . PRO A 1 90 ? -51.718 -26.809 7.712 1.00 51.75 90 PRO A O 1
ATOM 661 N N . ILE A 1 91 ? -52.137 -26.411 9.892 1.00 58.50 91 ILE A N 1
ATOM 662 C CA . ILE A 1 91 ? -51.804 -25.001 10.038 1.00 58.50 91 ILE A CA 1
ATOM 663 C C . ILE A 1 91 ? -50.539 -24.671 9.234 1.00 58.50 91 ILE A C 1
ATOM 665 O O . ILE A 1 91 ? -49.440 -25.102 9.579 1.00 58.50 91 ILE A O 1
ATOM 669 N N . ALA A 1 92 ? -50.695 -23.883 8.169 1.00 54.84 92 ALA A N 1
ATOM 670 C CA . ALA A 1 92 ? -49.582 -23.204 7.528 1.00 54.84 92 ALA A CA 1
ATOM 671 C C . ALA A 1 92 ? -49.102 -22.101 8.482 1.00 54.84 92 ALA A C 1
ATOM 673 O O . ALA A 1 92 ? -49.517 -20.947 8.389 1.00 54.84 92 ALA A O 1
ATOM 674 N N . ALA A 1 93 ? -48.265 -22.472 9.453 1.00 58.03 93 ALA A N 1
ATOM 675 C CA . ALA A 1 93 ? -47.458 -21.513 10.183 1.00 58.03 93 ALA A CA 1
ATOM 676 C C . ALA A 1 93 ? -46.487 -20.914 9.164 1.00 58.03 93 ALA A C 1
ATOM 678 O O . ALA A 1 93 ? -45.531 -21.558 8.733 1.00 58.03 93 ALA A O 1
ATOM 679 N N . LEU A 1 94 ? -46.802 -19.701 8.723 1.00 54.44 94 LEU A N 1
ATOM 680 C CA . LEU A 1 94 ? -45.952 -18.870 7.893 1.00 54.44 94 LEU A CA 1
ATOM 681 C C . LEU A 1 94 ? -44.674 -18.580 8.697 1.00 54.44 94 LEU A C 1
ATOM 683 O O . LEU A 1 94 ? -44.583 -17.582 9.406 1.00 54.44 94 LEU A O 1
ATOM 687 N N . ALA A 1 95 ? -43.699 -19.488 8.645 1.00 58.47 95 ALA A N 1
ATOM 688 C CA . ALA A 1 95 ? -42.355 -19.252 9.141 1.00 58.47 95 ALA A CA 1
ATOM 689 C C . ALA A 1 95 ? -41.677 -18.268 8.182 1.00 58.47 95 ALA A C 1
ATOM 691 O O . ALA A 1 95 ? -40.844 -18.634 7.356 1.00 58.47 95 ALA A O 1
ATOM 692 N N . GLY A 1 96 ? -42.081 -17.000 8.267 1.00 59.12 96 GLY A N 1
ATOM 693 C CA . GLY A 1 96 ? -41.306 -15.878 7.771 1.00 59.12 96 GLY A CA 1
ATOM 694 C C . GLY A 1 96 ? -40.055 -15.768 8.629 1.00 59.12 96 GLY A C 1
ATOM 695 O O . GLY A 1 96 ? -39.980 -14.926 9.518 1.00 59.12 96 GLY A O 1
ATOM 696 N N . ALA A 1 97 ? -39.090 -16.662 8.414 1.00 59.72 97 ALA A N 1
ATOM 697 C CA . ALA A 1 97 ? -37.738 -16.436 8.878 1.00 59.72 97 ALA A CA 1
ATOM 698 C C . ALA A 1 97 ? -37.267 -15.172 8.160 1.00 59.72 97 ALA A C 1
ATOM 700 O O . ALA A 1 97 ? -37.109 -15.169 6.939 1.00 59.72 97 ALA A O 1
ATOM 701 N N . LEU A 1 98 ? -37.148 -14.080 8.917 1.00 55.53 98 LEU A N 1
ATOM 702 C CA . LEU A 1 98 ? -36.573 -12.828 8.459 1.00 55.53 98 LEU A CA 1
ATOM 703 C C . LEU A 1 98 ? -35.225 -13.142 7.799 1.00 55.53 98 LEU A C 1
ATOM 705 O O . LEU A 1 98 ? -34.216 -13.310 8.480 1.00 55.53 98 LEU A O 1
ATOM 709 N N . ALA A 1 99 ? -35.188 -13.160 6.469 1.00 62.31 99 ALA A N 1
ATOM 710 C CA . ALA A 1 99 ? -33.988 -12.802 5.738 1.00 62.31 99 ALA A CA 1
ATOM 711 C C . ALA A 1 99 ? -33.810 -11.295 5.954 1.00 62.31 99 ALA A C 1
ATOM 713 O O . ALA A 1 99 ? -34.147 -10.483 5.094 1.00 62.31 99 ALA A O 1
ATOM 714 N N . ALA A 1 100 ? -33.393 -10.908 7.164 1.00 63.28 100 ALA A N 1
ATOM 715 C CA . ALA A 1 100 ? -32.956 -9.549 7.405 1.00 63.28 100 ALA A CA 1
ATOM 716 C C . ALA A 1 100 ? -31.810 -9.305 6.415 1.00 63.28 100 ALA A C 1
ATOM 718 O O . ALA A 1 100 ? -30.872 -10.111 6.391 1.00 63.28 100 ALA A O 1
ATOM 719 N N . PRO A 1 101 ? -31.876 -8.264 5.566 1.00 60.22 101 PRO A N 1
ATOM 720 C CA . PRO A 1 101 ? -30.713 -7.891 4.786 1.00 60.22 101 PRO A CA 1
ATOM 721 C C . PRO A 1 101 ? -29.587 -7.673 5.792 1.00 60.22 101 PRO A C 1
ATOM 723 O O . PRO A 1 101 ? -29.737 -6.885 6.728 1.00 60.22 101 PRO A O 1
ATOM 726 N N . SER A 1 102 ? -28.489 -8.418 5.649 1.00 60.91 102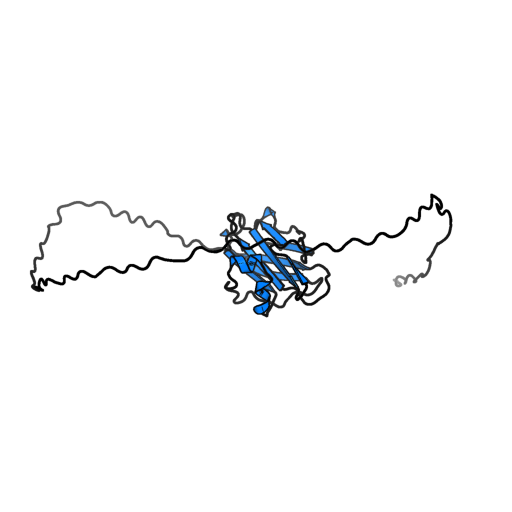 SER A N 1
ATOM 727 C CA . SER A 1 102 ? -27.261 -8.094 6.356 1.00 60.91 102 SER A CA 1
ATOM 728 C C . SER A 1 102 ? -26.940 -6.665 5.954 1.00 60.91 102 SER A C 1
ATOM 730 O O . SER A 1 102 ? -26.572 -6.418 4.803 1.00 60.91 102 SER A O 1
ATOM 732 N N . LEU A 1 103 ? -27.178 -5.715 6.855 1.00 60.22 103 LEU A N 1
ATOM 733 C CA . LEU A 1 103 ? -26.740 -4.347 6.669 1.00 60.22 103 LEU A CA 1
ATOM 734 C C . LEU A 1 103 ? -25.221 -4.442 6.586 1.00 60.22 103 LEU A C 1
ATOM 736 O O . LEU A 1 103 ? -24.549 -4.627 7.599 1.00 60.22 103 LEU A O 1
ATOM 740 N N . ALA A 1 104 ? -24.702 -4.442 5.359 1.00 70.25 104 ALA A N 1
ATOM 741 C CA . ALA A 1 104 ? -23.282 -4.355 5.099 1.00 70.25 104 ALA A CA 1
ATOM 742 C C . ALA A 1 104 ? -22.871 -2.954 5.546 1.00 70.25 104 ALA A C 1
ATOM 744 O O . ALA A 1 104 ? -22.965 -1.986 4.796 1.00 70.25 104 ALA A O 1
ATOM 745 N N . SER A 1 105 ? -22.540 -2.84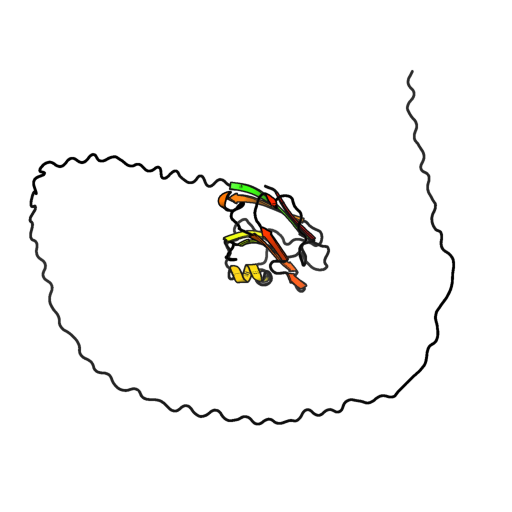8 6.828 1.00 84.38 105 SER A N 1
ATOM 746 C CA . SER A 1 105 ? -21.979 -1.647 7.410 1.00 84.38 105 SER A CA 1
ATOM 747 C C . SER A 1 105 ? -20.535 -1.543 6.939 1.00 84.38 105 SER A C 1
ATOM 749 O O . SER A 1 105 ? -19.798 -2.535 6.902 1.00 84.38 105 SER A O 1
ATOM 751 N N . ALA A 1 106 ? -20.163 -0.350 6.500 1.00 90.50 106 ALA A N 1
ATOM 752 C CA . ALA A 1 106 ? -18.811 -0.028 6.102 1.00 90.50 106 ALA A CA 1
ATOM 753 C C . ALA A 1 106 ? -18.333 1.152 6.939 1.00 90.50 106 ALA A C 1
ATOM 755 O O . ALA A 1 106 ? -19.100 2.066 7.252 1.00 90.50 106 ALA A O 1
ATOM 756 N N . ARG A 1 107 ? -17.056 1.114 7.301 1.00 93.06 107 ARG A N 1
ATOM 757 C CA . ARG A 1 107 ? -16.384 2.158 8.059 1.00 93.06 107 ARG A CA 1
ATOM 758 C C . ARG A 1 107 ? -15.322 2.808 7.201 1.00 93.06 107 ARG A C 1
ATOM 760 O O . ARG A 1 107 ? -14.579 2.130 6.494 1.00 93.06 107 ARG A O 1
ATOM 767 N N . GLN A 1 108 ? -15.207 4.120 7.329 1.00 95.62 108 GLN A N 1
ATOM 768 C CA . GLN A 1 108 ? -14.148 4.868 6.684 1.00 95.62 108 GLN A CA 1
ATOM 769 C C . GLN A 1 108 ? -12.799 4.550 7.339 1.00 95.62 108 GLN A C 1
ATOM 771 O O . GLN A 1 108 ? -12.571 4.873 8.499 1.00 95.62 108 GLN A O 1
ATOM 776 N N . VAL A 1 109 ? -11.884 3.952 6.581 1.00 97.00 109 VAL A N 1
ATOM 777 C CA . VAL A 1 109 ? -10.523 3.645 7.028 1.00 97.00 109 VAL A CA 1
ATOM 778 C C . VAL A 1 109 ? -9.542 4.500 6.246 1.00 97.00 109 VAL A C 1
ATOM 780 O O . VAL A 1 109 ? -9.608 4.583 5.019 1.00 97.00 109 VAL A O 1
ATOM 783 N N . THR A 1 110 ? -8.612 5.143 6.951 1.00 98.06 110 THR A N 1
ATOM 784 C CA . THR A 1 110 ? -7.537 5.924 6.328 1.00 98.06 110 THR A CA 1
ATOM 785 C C . THR A 1 110 ? -6.225 5.170 6.411 1.00 98.06 110 THR A C 1
ATOM 787 O O . THR A 1 110 ? -5.723 4.910 7.498 1.00 98.06 110 THR A O 1
ATOM 790 N N . PHE A 1 111 ? -5.649 4.872 5.255 1.00 98.25 111 PHE A N 1
ATOM 791 C CA . PHE A 1 111 ? -4.353 4.237 5.080 1.00 98.25 111 PHE A CA 1
ATOM 792 C C . PHE A 1 111 ? -3.298 5.297 4.784 1.00 98.25 111 PHE A C 1
ATOM 794 O O . PHE A 1 111 ? -3.462 6.122 3.883 1.00 98.25 111 PHE A O 1
ATOM 801 N N . GLU A 1 112 ? -2.193 5.259 5.517 1.00 98.56 112 GLU A N 1
ATOM 802 C CA . GLU A 1 112 ? -1.050 6.138 5.315 1.00 98.56 112 GLU A CA 1
ATOM 803 C C . GLU A 1 112 ? 0.205 5.306 5.081 1.00 98.56 112 GLU A C 1
ATOM 805 O O . GLU A 1 112 ? 0.641 4.559 5.955 1.00 98.56 112 GLU A O 1
ATOM 810 N N . THR A 1 113 ? 0.808 5.464 3.906 1.00 98.69 113 THR A N 1
ATOM 811 C CA . THR A 1 113 ? 2.081 4.829 3.551 1.00 98.69 113 THR A CA 1
ATOM 812 C C . THR A 1 113 ? 3.117 5.914 3.302 1.00 98.69 113 THR A C 1
ATOM 814 O O . THR A 1 113 ? 3.085 6.598 2.278 1.00 98.69 113 THR A O 1
ATOM 817 N N . GLN A 1 114 ? 4.031 6.105 4.247 1.00 98.75 114 GLN A N 1
ATOM 818 C CA . GLN A 1 114 ? 5.167 7.003 4.096 1.00 98.75 114 GLN A CA 1
ATOM 819 C C . GLN A 1 114 ? 6.337 6.249 3.475 1.00 98.75 114 GLN A C 1
ATOM 821 O O . GLN A 1 114 ? 6.801 5.247 4.026 1.00 98.75 114 GLN A O 1
ATOM 826 N N . LEU A 1 115 ? 6.867 6.771 2.373 1.00 98.69 115 LEU A N 1
ATOM 827 C CA . LEU A 1 115 ? 8.050 6.203 1.747 1.00 98.69 115 LEU A CA 1
ATOM 828 C C . LEU A 1 115 ? 9.344 6.727 2.373 1.00 98.69 115 LEU A C 1
ATOM 830 O O . LEU A 1 115 ? 9.421 7.848 2.883 1.00 98.69 115 LEU A O 1
ATOM 834 N N . ALA A 1 116 ? 10.371 5.887 2.338 1.00 98.31 116 ALA A N 1
ATOM 835 C CA . ALA A 1 116 ? 11.738 6.256 2.645 1.00 98.31 116 ALA A CA 1
ATOM 836 C C . ALA A 1 116 ? 12.277 7.234 1.596 1.00 98.31 116 ALA A C 1
ATOM 838 O O . ALA A 1 116 ? 11.712 7.409 0.514 1.00 98.31 116 ALA A O 1
ATOM 839 N N . ASN A 1 117 ? 13.397 7.871 1.924 1.00 97.62 117 ASN A N 1
ATOM 840 C CA . ASN A 1 117 ? 14.168 8.571 0.912 1.00 97.62 117 ASN A CA 1
ATOM 841 C C . ASN A 1 117 ? 14.931 7.524 0.097 1.00 97.62 117 ASN A C 1
ATOM 843 O O . ASN A 1 117 ? 15.685 6.730 0.658 1.00 97.62 117 ASN A O 1
ATOM 847 N N . TYR A 1 118 ? 14.720 7.533 -1.210 1.00 95.75 118 TYR A N 1
ATOM 848 C CA . TYR A 1 118 ? 15.411 6.714 -2.197 1.00 95.75 118 TYR A CA 1
ATOM 849 C C . TYR A 1 118 ? 15.699 7.589 -3.429 1.00 95.75 118 TYR A C 1
ATOM 851 O O . TYR A 1 118 ? 15.129 8.673 -3.562 1.00 95.75 118 TYR A O 1
ATOM 859 N N . GLY A 1 119 ? 16.625 7.168 -4.290 1.00 94.62 119 GLY A N 1
ATOM 860 C CA . GLY A 1 119 ? 16.866 7.828 -5.582 1.00 94.62 119 GLY A CA 1
ATOM 861 C C . GLY A 1 119 ? 15.981 7.233 -6.674 1.00 94.62 119 GLY A C 1
ATOM 862 O O . GLY A 1 119 ? 15.560 6.100 -6.518 1.00 94.62 119 GLY A O 1
ATOM 863 N N . GLY A 1 120 ? 15.726 7.957 -7.763 1.00 94.00 120 GLY A N 1
ATOM 864 C CA . GLY A 1 120 ? 14.902 7.479 -8.882 1.00 94.00 120 GLY A CA 1
ATOM 865 C C . GLY A 1 120 ? 13.513 8.117 -8.940 1.00 94.00 120 GLY A C 1
ATOM 866 O O . GLY A 1 120 ? 13.232 9.092 -8.237 1.00 94.00 120 GLY A O 1
ATOM 867 N N . ASP A 1 121 ? 12.667 7.574 -9.812 1.00 95.19 121 ASP A N 1
ATOM 868 C CA . ASP A 1 121 ? 11.312 8.070 -10.056 1.00 95.19 121 ASP A CA 1
ATOM 869 C C . ASP A 1 121 ? 10.319 7.660 -8.960 1.00 95.19 121 ASP A C 1
ATOM 871 O O . ASP A 1 121 ? 10.634 6.915 -8.037 1.00 95.19 121 ASP A O 1
ATOM 875 N N . GLY A 1 122 ? 9.083 8.161 -9.042 1.00 96.06 122 GLY A N 1
ATOM 876 C CA . GLY A 1 122 ? 8.044 7.826 -8.071 1.00 96.06 122 GLY A CA 1
ATOM 877 C C . GLY A 1 122 ? 7.739 6.326 -8.033 1.00 96.06 122 GLY A C 1
ATOM 878 O O . GLY A 1 122 ? 7.451 5.719 -9.065 1.00 96.06 122 GLY A O 1
ATOM 879 N N . ALA A 1 123 ? 7.719 5.755 -6.830 1.00 98.25 123 ALA A N 1
ATOM 880 C CA . ALA A 1 123 ? 7.395 4.356 -6.606 1.00 98.25 123 ALA A CA 1
ATOM 881 C C . ALA A 1 123 ? 5.950 4.038 -7.006 1.00 98.25 123 ALA A C 1
ATOM 883 O O . ALA A 1 123 ? 5.002 4.761 -6.665 1.00 98.25 123 ALA A O 1
ATOM 884 N N . TYR A 1 124 ? 5.793 2.903 -7.675 1.00 98.31 124 TYR A N 1
ATOM 885 C CA . TYR A 1 124 ? 4.533 2.190 -7.753 1.00 98.31 124 TYR A CA 1
ATOM 886 C C . TYR A 1 124 ? 4.273 1.545 -6.395 1.00 98.31 124 TYR A C 1
ATOM 888 O O . TYR A 1 124 ? 5.162 0.907 -5.831 1.00 98.31 124 TYR A O 1
ATOM 896 N N . VAL A 1 125 ? 3.068 1.733 -5.864 1.00 98.62 125 VAL A N 1
ATOM 897 C CA . VAL A 1 125 ? 2.651 1.199 -4.562 1.00 98.62 125 VAL A CA 1
ATOM 898 C C . VAL A 1 125 ? 1.254 0.623 -4.717 1.00 98.62 125 VAL A C 1
ATOM 900 O O . VAL A 1 125 ? 0.359 1.320 -5.191 1.00 98.62 125 VAL A O 1
ATOM 903 N N . VAL A 1 126 ? 1.038 -0.619 -4.298 1.00 98.56 126 VAL A N 1
ATOM 904 C CA . VAL A 1 126 ? -0.309 -1.205 -4.234 1.00 98.56 126 VAL A CA 1
ATOM 905 C C . VAL A 1 126 ? -0.604 -1.677 -2.826 1.00 98.56 126 VAL A C 1
ATOM 907 O O . VAL A 1 126 ? 0.227 -2.326 -2.202 1.00 98.56 126 VAL A O 1
ATOM 910 N N . LEU A 1 127 ? -1.794 -1.332 -2.342 1.00 98.31 127 LEU A N 1
ATOM 911 C CA . LEU A 1 127 ? -2.350 -1.798 -1.082 1.00 98.31 127 LEU A CA 1
ATOM 912 C C . LEU A 1 127 ? -3.452 -2.797 -1.423 1.00 98.31 127 LEU A C 1
ATOM 914 O O . LEU A 1 127 ? -4.368 -2.467 -2.180 1.00 98.31 127 LEU A O 1
ATOM 918 N N . TYR A 1 128 ? -3.380 -4.008 -0.888 1.00 97.88 128 TYR A N 1
ATOM 919 C CA . TYR A 1 128 ? -4.356 -5.065 -1.159 1.00 97.88 128 TYR A CA 1
ATOM 920 C C . TYR A 1 128 ? -4.605 -5.926 0.073 1.00 97.88 128 TYR A C 1
ATOM 922 O O . TYR A 1 128 ? -3.859 -5.855 1.046 1.00 97.88 128 TYR A O 1
ATOM 930 N N . VAL A 1 129 ? -5.685 -6.703 0.034 1.00 97.56 129 VAL A N 1
ATOM 931 C CA . VAL A 1 129 ? -6.131 -7.546 1.143 1.00 97.56 129 VAL A CA 1
ATOM 932 C C . VAL A 1 129 ? -6.096 -9.011 0.740 1.00 97.56 129 VAL A C 1
ATOM 934 O O . VAL A 1 129 ? -6.517 -9.364 -0.368 1.00 97.56 129 VAL A O 1
ATOM 937 N N . THR A 1 130 ? -5.648 -9.862 1.658 1.00 98.06 130 THR A N 1
ATOM 938 C CA . THR A 1 130 ? -5.779 -11.318 1.556 1.00 98.06 130 THR A CA 1
ATOM 939 C C . THR A 1 130 ? -6.510 -11.893 2.764 1.00 98.06 130 THR A C 1
ATOM 941 O O . THR A 1 130 ? -6.538 -11.287 3.834 1.00 98.06 130 THR A O 1
ATOM 944 N N . ASP A 1 131 ? -7.113 -13.068 2.598 1.00 97.19 131 ASP A N 1
ATOM 945 C CA . ASP A 1 131 ? -7.651 -13.853 3.712 1.00 97.19 131 ASP A CA 1
ATOM 946 C C . ASP A 1 131 ? -6.535 -14.582 4.491 1.00 97.19 131 ASP A C 1
ATOM 948 O O . ASP A 1 131 ? -5.358 -14.533 4.128 1.00 97.19 131 ASP A O 1
ATOM 952 N N . ARG A 1 132 ? -6.909 -15.310 5.553 1.00 95.62 132 ARG A N 1
ATOM 953 C CA . ARG A 1 132 ? -5.982 -16.127 6.361 1.00 95.62 132 ARG A CA 1
ATOM 954 C C . ARG A 1 132 ? -5.265 -17.221 5.551 1.00 95.62 132 ARG A C 1
ATOM 956 O O . ARG A 1 132 ? -4.208 -17.689 5.965 1.00 95.62 132 ARG A O 1
ATOM 963 N N . ALA A 1 133 ? -5.845 -17.667 4.439 1.00 95.94 133 ALA A N 1
ATOM 964 C CA . ALA A 1 133 ? -5.232 -18.649 3.549 1.00 95.94 133 ALA A CA 1
ATOM 965 C C . ALA A 1 133 ? -4.300 -17.996 2.507 1.00 95.94 133 ALA A C 1
ATOM 967 O O . ALA A 1 133 ? -3.675 -18.706 1.720 1.00 95.94 133 ALA A O 1
ATOM 968 N N . GLY A 1 134 ? -4.174 -16.665 2.515 1.00 95.69 134 GLY A N 1
ATOM 969 C CA . GLY A 1 134 ? -3.368 -15.902 1.567 1.00 95.69 134 GLY A CA 1
ATOM 970 C C . GLY A 1 134 ? -4.062 -15.664 0.225 1.00 95.69 134 GLY A C 1
ATOM 971 O O . GLY A 1 134 ? -3.411 -15.232 -0.726 1.00 95.69 134 GLY A O 1
ATOM 972 N N . HIS A 1 135 ? -5.367 -15.931 0.105 1.00 97.00 135 HIS A N 1
ATOM 973 C CA . HIS A 1 135 ? -6.101 -15.644 -1.125 1.00 97.00 135 HIS A CA 1
ATOM 974 C C . HIS A 1 135 ? -6.443 -14.164 -1.216 1.00 97.00 135 HIS A C 1
ATOM 976 O O . HIS A 1 135 ? -6.998 -13.585 -0.281 1.00 97.00 135 HIS A O 1
ATOM 982 N N . TYR A 1 136 ? -6.170 -13.577 -2.378 1.00 97.44 136 TYR A N 1
ATOM 983 C CA . TYR A 1 136 ? -6.524 -12.201 -2.704 1.00 97.44 136 TYR A CA 1
ATOM 984 C C . TYR A 1 136 ? -8.031 -11.955 -2.611 1.00 97.44 136 TYR A C 1
ATOM 986 O O . TYR A 1 136 ? -8.827 -12.705 -3.172 1.00 97.44 136 TYR A O 1
ATOM 994 N N . GLN A 1 137 ? -8.397 -10.864 -1.942 1.00 96.12 137 GLN A N 1
ATOM 995 C CA . GLN A 1 137 ? -9.787 -10.449 -1.735 1.00 96.12 137 GLN A CA 1
ATOM 996 C C . GLN A 1 137 ? -10.112 -9.136 -2.438 1.00 96.12 137 GLN A C 1
ATOM 998 O O . GLN A 1 137 ? -11.248 -8.906 -2.844 1.00 96.12 137 GLN A O 1
ATOM 1003 N N . GLY A 1 138 ? -9.120 -8.262 -2.599 1.00 95.25 138 GLY A N 1
ATOM 1004 C CA . GLY A 1 138 ? -9.332 -6.977 -3.244 1.00 95.25 138 GLY A CA 1
ATOM 1005 C C . GLY A 1 138 ? -8.131 -6.053 -3.150 1.00 95.25 138 GLY A C 1
ATOM 1006 O O . GLY A 1 138 ? -7.246 -6.220 -2.311 1.00 95.25 138 GLY A O 1
ATOM 1007 N N . THR A 1 139 ? -8.113 -5.056 -4.027 1.00 97.06 139 THR A N 1
ATOM 1008 C CA . THR A 1 139 ? -7.148 -3.959 -3.999 1.00 97.06 139 THR A CA 1
ATOM 1009 C C . THR A 1 139 ? -7.817 -2.755 -3.368 1.00 97.06 139 THR A C 1
ATOM 1011 O O . THR A 1 139 ? -8.928 -2.395 -3.737 1.00 97.06 139 THR A O 1
ATOM 1014 N N . LEU A 1 140 ? -7.131 -2.149 -2.410 1.00 96.06 140 LEU A N 1
ATOM 1015 C CA . LEU A 1 140 ? -7.591 -0.964 -1.699 1.00 96.06 140 LEU A CA 1
ATOM 1016 C C . LEU A 1 140 ? -7.165 0.305 -2.434 1.00 96.06 140 LEU A C 1
ATOM 1018 O O . LEU A 1 140 ? -7.940 1.247 -2.566 1.00 96.06 140 LEU A O 1
ATOM 1022 N N . TRP A 1 141 ? -5.920 0.331 -2.914 1.00 97.75 141 TRP A N 1
ATOM 1023 C CA . TRP A 1 141 ? -5.378 1.468 -3.645 1.00 97.75 141 TRP A CA 1
ATOM 1024 C C . TRP A 1 141 ? -4.209 1.062 -4.535 1.00 97.75 141 TRP A C 1
ATOM 1026 O O . TRP A 1 141 ? -3.418 0.191 -4.174 1.00 97.75 141 TRP A O 1
ATOM 1036 N N . MET A 1 142 ? -4.056 1.751 -5.661 1.00 97.81 142 MET A N 1
ATOM 1037 C CA . MET A 1 142 ? -2.918 1.625 -6.557 1.00 97.81 142 MET A CA 1
ATOM 1038 C C . MET A 1 142 ? -2.334 2.993 -6.914 1.00 97.81 142 MET A C 1
ATOM 1040 O O . MET A 1 142 ? -2.893 3.761 -7.691 1.00 97.81 142 MET A O 1
ATOM 1044 N N . ALA A 1 143 ? -1.155 3.295 -6.393 1.00 97.94 143 ALA A N 1
ATOM 1045 C CA . ALA A 1 143 ? -0.359 4.427 -6.829 1.00 97.94 143 ALA A CA 1
ATOM 1046 C C . ALA A 1 143 ? 0.505 4.015 -8.027 1.00 97.94 143 ALA A C 1
ATOM 1048 O O . ALA A 1 143 ? 1.410 3.194 -7.891 1.00 97.94 143 ALA A O 1
ATOM 1049 N N . GLY A 1 144 ? 0.226 4.585 -9.198 1.00 95.75 144 GLY A N 1
ATOM 1050 C CA . GLY A 1 144 ? 0.926 4.273 -10.440 1.00 95.75 144 GLY A CA 1
ATOM 1051 C C . GLY A 1 144 ? -0.021 4.211 -11.635 1.00 95.75 144 GLY A C 1
ATOM 1052 O O . GLY A 1 144 ? -0.915 3.370 -11.695 1.00 95.75 144 GLY A O 1
ATOM 1053 N N . ARG A 1 145 ? 0.183 5.092 -12.619 1.00 91.44 145 ARG A N 1
ATOM 1054 C CA . ARG A 1 145 ? -0.760 5.275 -13.739 1.00 91.44 145 ARG A CA 1
ATOM 1055 C C . ARG A 1 145 ? -0.521 4.338 -14.919 1.00 91.44 145 ARG A C 1
ATOM 1057 O O . ARG A 1 145 ? -1.432 4.119 -15.708 1.00 91.44 145 ARG A O 1
ATOM 1064 N N . GLN A 1 146 ? 0.703 3.844 -15.095 1.00 93.12 146 GLN A N 1
ATOM 1065 C CA . GLN A 1 146 ? 1.055 3.062 -16.277 1.00 93.12 146 GLN A CA 1
ATOM 1066 C C . GLN A 1 146 ? 1.032 1.565 -15.957 1.00 93.12 146 GLN A C 1
ATOM 1068 O O . GLN A 1 146 ? 1.877 1.057 -15.220 1.00 93.12 146 GLN A O 1
ATOM 1073 N N . THR A 1 147 ? 0.095 0.851 -16.576 1.00 93.81 147 THR A N 1
ATOM 1074 C CA . THR A 1 147 ? -0.150 -0.584 -16.355 1.00 93.81 147 THR A CA 1
ATOM 1075 C C . THR A 1 147 ? 1.049 -1.471 -16.682 1.00 93.81 147 THR A C 1
ATOM 1077 O O . THR A 1 147 ? 1.229 -2.514 -16.055 1.00 93.81 147 THR A O 1
ATOM 1080 N N . LYS A 1 148 ? 1.922 -1.051 -17.613 1.00 94.38 148 LYS A N 1
ATOM 1081 C CA . LYS A 1 148 ? 3.132 -1.808 -17.975 1.00 94.38 148 LYS A CA 1
ATOM 1082 C C . LYS A 1 148 ? 4.024 -2.113 -16.769 1.00 94.38 148 LYS A C 1
ATOM 1084 O O . LYS A 1 148 ? 4.698 -3.141 -16.789 1.00 94.38 148 LYS A O 1
ATOM 1089 N N . TYR A 1 149 ? 4.009 -1.275 -15.729 1.00 95.62 149 TYR A N 1
ATOM 1090 C CA . TYR A 1 149 ? 4.838 -1.478 -14.541 1.00 95.62 149 TYR A CA 1
ATOM 1091 C C . TYR A 1 149 ? 4.183 -2.344 -13.465 1.00 95.62 149 TYR A C 1
ATOM 1093 O O . TYR A 1 149 ? 4.854 -2.735 -12.518 1.00 95.62 149 TYR A O 1
ATOM 1101 N N . TYR A 1 150 ? 2.908 -2.713 -13.601 1.00 96.69 150 TYR A N 1
ATOM 1102 C CA . TYR A 1 150 ? 2.217 -3.479 -12.559 1.00 96.69 150 TYR A CA 1
ATOM 1103 C C . TYR A 1 150 ? 2.804 -4.881 -12.360 1.00 96.69 150 TYR A C 1
ATOM 1105 O O . TYR A 1 150 ? 2.704 -5.434 -11.272 1.00 96.69 150 TYR A O 1
ATOM 1113 N N . ARG A 1 151 ? 3.498 -5.425 -13.369 1.00 97.25 151 ARG A N 1
ATOM 1114 C CA . ARG A 1 151 ? 4.256 -6.684 -13.259 1.00 97.25 151 ARG A CA 1
ATOM 1115 C C . ARG A 1 151 ? 5.365 -6.654 -12.197 1.00 97.25 151 ARG A C 1
ATOM 1117 O O . ARG A 1 151 ? 5.788 -7.712 -11.748 1.00 97.25 151 ARG A O 1
ATOM 1124 N N . HIS A 1 152 ? 5.833 -5.461 -11.825 1.00 97.50 152 HIS A N 1
ATOM 1125 C CA . HIS A 1 152 ? 6.881 -5.255 -10.822 1.00 97.50 152 HIS A CA 1
ATOM 1126 C C . HIS A 1 152 ? 6.326 -5.266 -9.386 1.00 97.50 152 HIS A C 1
ATOM 1128 O O . HIS A 1 152 ? 7.076 -5.400 -8.425 1.00 97.50 152 HIS A O 1
ATOM 1134 N N . LEU A 1 153 ? 5.000 -5.192 -9.226 1.00 98.25 153 LEU A N 1
ATOM 1135 C CA . LEU A 1 153 ? 4.295 -5.397 -7.958 1.00 98.25 153 LEU A CA 1
ATOM 1136 C C . LEU A 1 153 ? 4.044 -6.901 -7.785 1.00 98.25 153 LEU A C 1
ATOM 1138 O O . LEU A 1 153 ? 2.931 -7.381 -7.990 1.00 98.25 153 LEU A O 1
ATOM 1142 N N . ARG A 1 154 ? 5.126 -7.661 -7.582 1.00 98.00 154 ARG A N 1
ATOM 1143 C CA . ARG A 1 154 ? 5.182 -9.092 -7.926 1.00 98.00 154 ARG A CA 1
ATOM 1144 C C . ARG A 1 154 ? 4.146 -9.969 -7.225 1.00 98.00 154 ARG A C 1
ATOM 1146 O O . ARG A 1 154 ? 3.581 -10.838 -7.890 1.00 98.00 154 ARG A O 1
ATOM 1153 N N . ASP A 1 155 ? 3.922 -9.790 -5.926 1.00 98.31 155 ASP A N 1
ATOM 1154 C CA . ASP A 1 155 ? 3.011 -10.654 -5.167 1.00 98.31 155 ASP A CA 1
ATOM 1155 C C . ASP A 1 155 ? 1.566 -10.305 -5.508 1.00 98.31 155 ASP A C 1
ATOM 1157 O O . ASP A 1 155 ? 0.776 -11.195 -5.830 1.00 98.31 155 ASP A O 1
ATOM 1161 N N . TRP A 1 156 ? 1.250 -9.010 -5.593 1.00 98.44 156 TRP A N 1
ATOM 1162 C CA . TRP A 1 156 ? -0.045 -8.553 -6.091 1.00 98.44 156 TRP A CA 1
ATOM 1163 C C . TRP A 1 156 ? -0.318 -9.038 -7.525 1.00 98.44 156 TRP A C 1
ATOM 1165 O O . TRP A 1 156 ? -1.405 -9.536 -7.834 1.00 98.44 156 TRP A O 1
ATOM 1175 N N . TYR A 1 157 ? 0.669 -8.933 -8.416 1.00 98.00 157 TYR A N 1
ATOM 1176 C CA . TYR A 1 157 ? 0.533 -9.337 -9.813 1.00 98.00 157 TYR A CA 1
ATOM 1177 C C . TYR A 1 157 ? 0.329 -10.846 -9.928 1.00 98.00 157 TYR A C 1
ATOM 1179 O O . TYR A 1 157 ? -0.528 -11.299 -10.685 1.00 98.00 157 TYR A O 1
ATOM 1187 N N . ARG A 1 158 ? 1.065 -11.636 -9.138 1.00 97.88 158 ARG A N 1
ATOM 1188 C CA . ARG A 1 158 ? 0.896 -13.091 -9.069 1.00 97.88 158 ARG A CA 1
ATOM 1189 C C . ARG A 1 158 ? -0.481 -13.479 -8.536 1.00 97.88 158 ARG A C 1
ATOM 1191 O O . ARG A 1 158 ? -1.079 -14.411 -9.064 1.00 97.88 158 ARG A O 1
ATOM 1198 N N . ALA A 1 159 ? -0.977 -12.777 -7.521 1.00 97.06 159 ALA A N 1
ATOM 1199 C CA . ALA A 1 159 ? -2.265 -13.072 -6.905 1.00 97.06 159 ALA A CA 1
ATOM 1200 C C . ALA A 1 159 ? -3.459 -12.736 -7.817 1.00 97.06 159 ALA A C 1
ATOM 1202 O O . ALA A 1 159 ? -4.510 -13.361 -7.715 1.00 97.06 159 ALA A O 1
ATOM 1203 N N . THR A 1 160 ? -3.296 -11.772 -8.727 1.00 96.75 160 THR A N 1
ATOM 1204 C CA . THR A 1 160 ? -4.386 -11.240 -9.567 1.00 96.75 160 THR A CA 1
ATOM 1205 C C . THR A 1 160 ? -4.257 -11.581 -11.053 1.00 96.75 160 THR A C 1
ATOM 1207 O O . THR A 1 160 ? -5.152 -11.277 -11.847 1.00 96.75 160 THR A O 1
ATOM 1210 N N . GLY A 1 161 ? -3.113 -12.126 -11.474 1.00 94.81 161 GLY A N 1
ATOM 1211 C CA . GLY A 1 161 ? -2.747 -12.250 -12.887 1.00 94.81 161 GLY A CA 1
ATOM 1212 C C . GLY A 1 161 ? -2.637 -10.901 -13.612 1.00 94.81 161 GLY A C 1
ATOM 1213 O O . GLY A 1 161 ? -2.740 -10.861 -14.835 1.00 94.81 161 GLY A O 1
ATOM 1214 N N . GLY A 1 162 ? -2.509 -9.788 -12.878 1.00 91.88 162 GLY A N 1
ATOM 1215 C CA . GLY A 1 162 ? -2.534 -8.432 -13.434 1.00 91.88 162 GLY A CA 1
ATOM 1216 C C . GLY A 1 162 ? -3.909 -7.960 -13.919 1.00 91.88 162 GLY A C 1
ATOM 1217 O O . GLY A 1 162 ? -3.982 -6.962 -14.632 1.00 91.88 162 GLY A O 1
ATOM 1218 N N . SER A 1 163 ? -4.984 -8.668 -13.557 1.00 90.25 163 SER A N 1
ATOM 1219 C CA . SER A 1 163 ? -6.351 -8.433 -14.054 1.00 90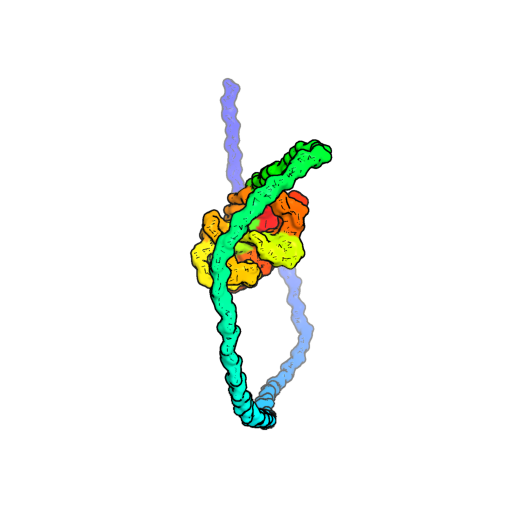.25 163 SER A CA 1
ATOM 1220 C C . SER A 1 163 ? -7.321 -7.881 -13.004 1.00 90.25 163 SER A C 1
ATOM 1222 O O . SER A 1 163 ? -8.521 -7.777 -13.255 1.00 90.25 163 SER A O 1
ATOM 1224 N N . ALA A 1 164 ? -6.817 -7.526 -11.819 1.00 92.94 164 ALA A N 1
ATOM 1225 C CA . ALA A 1 164 ? -7.644 -6.962 -10.761 1.00 92.94 164 ALA A CA 1
ATOM 1226 C C . ALA A 1 164 ? -8.330 -5.663 -11.205 1.00 92.94 164 ALA A C 1
ATOM 1228 O O . ALA A 1 164 ? -7.778 -4.856 -11.956 1.00 92.94 164 ALA A O 1
ATOM 1229 N N . ARG A 1 165 ? -9.555 -5.466 -10.714 1.00 91.19 165 ARG A N 1
ATOM 1230 C CA . ARG A 1 165 ? -10.358 -4.278 -10.992 1.00 91.19 165 ARG A CA 1
ATOM 1231 C C . ARG A 1 165 ? -9.828 -3.095 -10.183 1.00 91.19 165 ARG A C 1
ATOM 1233 O O . ARG A 1 165 ? -9.725 -3.187 -8.965 1.00 91.19 165 ARG A O 1
ATOM 1240 N N . LEU A 1 166 ? -9.513 -1.994 -10.865 1.00 91.94 166 LEU A N 1
ATOM 1241 C CA . LEU A 1 166 ? -8.879 -0.808 -10.270 1.00 91.94 166 LEU A CA 1
ATOM 1242 C C . LEU A 1 166 ? -9.692 0.483 -10.456 1.00 91.94 166 LEU A C 1
ATOM 1244 O O . LEU A 1 166 ? -9.201 1.575 -10.168 1.00 91.94 166 LEU A O 1
ATOM 1248 N N . ASP A 1 167 ? -10.929 0.375 -10.943 1.00 83.44 167 ASP A N 1
ATOM 1249 C CA . ASP A 1 167 ? -11.780 1.528 -11.238 1.00 83.44 167 ASP A CA 1
ATOM 1250 C C . ASP A 1 167 ? -11.959 2.408 -9.989 1.00 83.44 167 ASP A C 1
ATOM 1252 O O . ASP A 1 167 ? -12.515 1.973 -8.984 1.00 83.44 167 ASP A O 1
ATOM 1256 N N . GLY A 1 168 ? -11.478 3.653 -10.051 1.00 81.94 168 GLY A N 1
ATOM 1257 C CA . GLY A 1 168 ? -11.636 4.636 -8.973 1.00 81.94 168 GLY A CA 1
ATOM 1258 C C . GLY A 1 168 ? -10.661 4.510 -7.795 1.00 81.94 168 GLY A C 1
ATOM 1259 O O . GLY A 1 168 ? -10.739 5.324 -6.881 1.00 81.94 168 GLY A O 1
ATOM 1260 N N . ILE A 1 169 ? -9.720 3.559 -7.823 1.00 91.19 169 ILE A N 1
ATOM 1261 C CA . ILE A 1 169 ? -8.732 3.350 -6.744 1.00 91.19 169 ILE A CA 1
ATOM 1262 C C . ILE A 1 169 ? -7.281 3.558 -7.204 1.00 91.19 169 ILE A C 1
ATOM 1264 O O . ILE A 1 169 ? -6.341 3.109 -6.549 1.00 91.19 169 ILE A O 1
ATOM 1268 N N . THR A 1 170 ? -7.081 4.227 -8.346 1.00 92.75 170 THR A N 1
ATOM 1269 C CA . THR A 1 170 ? -5.752 4.538 -8.893 1.00 92.75 170 THR A CA 1
ATOM 1270 C C . THR A 1 170 ? -5.340 5.988 -8.654 1.00 92.75 170 THR A C 1
ATOM 1272 O O . THR A 1 170 ? -6.135 6.903 -8.864 1.00 92.75 170 THR A O 1
ATOM 1275 N N . GLY A 1 171 ? -4.065 6.214 -8.346 1.00 93.31 171 GLY A N 1
ATOM 1276 C CA . GLY A 1 171 ? -3.463 7.537 -8.196 1.00 93.31 171 GLY A CA 1
ATOM 1277 C C . GLY A 1 171 ? -2.104 7.676 -8.882 1.00 93.31 171 GLY A C 1
ATOM 1278 O O . GLY A 1 171 ? -1.605 6.761 -9.542 1.00 93.31 171 GLY A O 1
ATOM 1279 N N . ALA A 1 172 ? -1.484 8.845 -8.717 1.00 95.50 172 ALA A N 1
ATOM 1280 C CA . ALA A 1 172 ? -0.099 9.068 -9.128 1.00 95.50 172 ALA A CA 1
ATOM 1281 C C . ALA A 1 172 ? 0.864 8.172 -8.331 1.00 95.50 172 ALA A C 1
ATOM 1283 O O . ALA A 1 172 ? 0.577 7.828 -7.185 1.00 95.50 172 ALA A O 1
ATOM 1284 N N . SER A 1 173 ? 2.003 7.822 -8.934 1.00 95.50 173 SER A N 1
ATOM 1285 C CA . SER A 1 173 ? 3.106 7.192 -8.207 1.00 95.50 173 SER A CA 1
ATOM 1286 C C . SER A 1 173 ? 3.631 8.124 -7.109 1.00 95.50 173 SER A C 1
ATOM 1288 O O . SER A 1 173 ? 3.433 9.343 -7.141 1.00 95.50 173 SER A O 1
ATOM 1290 N N . VAL A 1 174 ? 4.271 7.547 -6.097 1.00 97.81 174 VAL A N 1
ATOM 1291 C CA . VAL A 1 174 ? 4.606 8.252 -4.855 1.00 97.81 174 VAL A CA 1
ATOM 1292 C C . VAL A 1 174 ? 6.092 8.569 -4.844 1.00 97.81 174 VAL A C 1
ATOM 1294 O O . VAL A 1 174 ? 6.905 7.657 -4.848 1.00 97.81 174 VAL A O 1
ATOM 1297 N N . GLY A 1 175 ? 6.462 9.849 -4.805 1.00 97.56 175 GLY A N 1
ATOM 1298 C CA . GLY A 1 175 ? 7.870 10.255 -4.740 1.00 97.56 175 GLY A CA 1
ATOM 1299 C C . GLY A 1 175 ? 8.569 9.877 -3.427 1.00 97.56 175 GLY A C 1
ATOM 1300 O O . GLY A 1 175 ? 7.927 9.657 -2.397 1.00 97.56 175 GLY A O 1
ATOM 1301 N N . ALA A 1 176 ? 9.901 9.864 -3.450 1.00 97.44 176 ALA A N 1
ATOM 1302 C CA . ALA A 1 176 ? 10.737 9.627 -2.275 1.00 97.44 176 ALA A CA 1
ATOM 1303 C C . ALA A 1 176 ? 10.392 10.568 -1.105 1.00 97.44 176 ALA A C 1
ATOM 1305 O O . ALA A 1 176 ? 10.139 11.761 -1.291 1.00 97.44 176 ALA A O 1
ATOM 1306 N N . GLY A 1 177 ? 10.337 10.020 0.112 1.00 97.81 177 GLY A N 1
ATOM 1307 C CA . GLY A 1 177 ? 9.992 10.765 1.330 1.00 97.81 177 GLY A CA 1
ATOM 1308 C C . GLY A 1 177 ? 8.536 11.249 1.418 1.00 97.81 177 GLY A C 1
ATOM 1309 O O . GLY A 1 177 ? 8.137 11.820 2.439 1.00 97.81 177 GLY A O 1
ATOM 1310 N N . ARG A 1 178 ? 7.720 11.047 0.374 1.00 98.44 178 ARG A N 1
ATOM 1311 C CA . ARG A 1 178 ? 6.310 11.453 0.349 1.00 98.44 178 ARG A CA 1
ATOM 1312 C C . ARG A 1 178 ? 5.437 10.428 1.064 1.00 98.44 178 ARG A C 1
ATOM 1314 O O . ARG A 1 178 ? 5.836 9.298 1.334 1.00 98.44 178 ARG A O 1
ATOM 1321 N N . THR A 1 179 ? 4.224 10.858 1.393 1.00 98.31 179 THR A N 1
ATOM 1322 C CA . THR A 1 179 ? 3.202 10.008 2.007 1.00 98.31 179 THR A CA 1
ATOM 1323 C C . THR A 1 179 ? 2.045 9.832 1.042 1.00 98.31 179 THR A C 1
ATOM 1325 O O . THR A 1 179 ? 1.481 10.818 0.566 1.00 98.31 179 THR A O 1
ATOM 1328 N N . LEU A 1 180 ? 1.696 8.579 0.778 1.00 98.06 180 LEU A N 1
ATOM 1329 C CA . LEU A 1 180 ? 0.437 8.194 0.166 1.00 98.06 180 LEU A CA 1
ATOM 1330 C C . LEU A 1 180 ? -0.632 8.126 1.254 1.00 98.06 180 LEU A C 1
ATOM 1332 O O . LEU A 1 180 ? -0.437 7.450 2.264 1.00 98.06 180 LEU A O 1
ATOM 1336 N N . ARG A 1 181 ? -1.757 8.802 1.032 1.00 97.69 181 ARG A N 1
ATOM 1337 C CA . ARG A 1 181 ? -2.943 8.732 1.885 1.00 97.69 181 ARG A CA 1
ATOM 1338 C C . ARG A 1 181 ? -4.126 8.280 1.041 1.00 97.69 181 ARG A C 1
ATOM 1340 O O . ARG A 1 181 ? -4.411 8.919 0.033 1.00 97.69 181 ARG A O 1
ATOM 1347 N N . ALA A 1 182 ? -4.799 7.221 1.469 1.00 95.50 182 ALA A N 1
ATOM 1348 C CA . ALA A 1 182 ? -6.028 6.734 0.856 1.00 95.50 182 ALA A CA 1
ATOM 1349 C C . ALA A 1 182 ? -7.080 6.534 1.947 1.00 95.50 182 ALA A C 1
ATOM 1351 O O . ALA A 1 182 ? -6.803 5.885 2.952 1.00 95.50 182 ALA A O 1
ATOM 1352 N N . THR A 1 183 ? -8.267 7.095 1.754 1.00 95.81 183 THR A N 1
ATOM 1353 C CA . THR A 1 183 ? -9.391 6.961 2.682 1.00 95.81 183 THR A CA 1
ATOM 1354 C C . THR A 1 183 ? -10.542 6.323 1.926 1.00 95.81 183 THR A C 1
ATOM 1356 O O . THR A 1 183 ? -10.939 6.839 0.883 1.00 95.81 183 THR A O 1
ATOM 1359 N N . LEU A 1 184 ? -11.039 5.192 2.416 1.00 94.62 184 LEU A N 1
ATOM 1360 C CA . LEU A 1 184 ? -12.066 4.402 1.740 1.00 94.62 184 LEU A CA 1
ATOM 1361 C C . LEU A 1 184 ? -12.953 3.677 2.747 1.00 94.62 184 LEU A C 1
ATOM 1363 O O . LEU A 1 184 ? -12.540 3.427 3.878 1.00 94.62 184 LEU A O 1
ATOM 1367 N N . ASP A 1 185 ? -14.154 3.324 2.311 1.00 93.31 185 ASP A N 1
ATOM 1368 C CA . ASP A 1 185 ? -15.094 2.558 3.117 1.00 93.31 185 ASP A CA 1
ATOM 1369 C C . ASP A 1 185 ? -14.735 1.068 3.057 1.00 93.31 185 ASP A C 1
ATOM 1371 O O . ASP A 1 185 ? -14.788 0.430 2.005 1.00 93.31 185 ASP A O 1
ATOM 1375 N N . VAL A 1 186 ? -14.334 0.516 4.199 1.00 92.31 186 VAL A N 1
ATOM 1376 C CA . VAL A 1 186 ? -14.022 -0.903 4.385 1.00 92.31 186 VAL A CA 1
ATOM 1377 C C . VAL A 1 186 ? -15.210 -1.560 5.070 1.00 92.31 186 VAL A C 1
ATOM 1379 O O . VAL A 1 186 ? -15.685 -1.068 6.091 1.00 92.31 186 VAL A O 1
ATOM 1382 N N . ALA A 1 187 ? -15.690 -2.679 4.528 1.00 91.88 187 ALA A N 1
ATOM 1383 C CA . ALA A 1 187 ? -16.765 -3.438 5.156 1.00 91.88 187 ALA A CA 1
ATOM 1384 C C . ALA A 1 187 ? -16.353 -3.900 6.562 1.00 91.88 187 ALA A C 1
ATOM 1386 O O . ALA A 1 187 ? -15.278 -4.479 6.736 1.00 91.88 187 ALA A O 1
ATOM 1387 N N . ASP A 1 188 ? -17.235 -3.713 7.544 1.00 90.88 188 ASP A N 1
ATOM 1388 C CA . ASP A 1 188 ? -16.974 -4.097 8.937 1.00 90.88 188 ASP A CA 1
ATOM 1389 C C . ASP A 1 188 ? -16.681 -5.602 9.069 1.00 90.88 188 ASP A C 1
ATOM 1391 O O . ASP A 1 188 ? -15.933 -6.016 9.946 1.00 90.88 188 ASP A O 1
ATOM 1395 N N . SER A 1 189 ? -17.189 -6.427 8.145 1.00 90.75 189 SER A N 1
ATOM 1396 C CA . SER A 1 189 ? -16.918 -7.869 8.081 1.00 90.75 189 SER A CA 1
ATOM 1397 C C . SER A 1 189 ? -15.466 -8.236 7.744 1.00 90.75 189 SER A C 1
ATOM 1399 O O . SER A 1 189 ? -15.102 -9.405 7.866 1.00 90.75 189 SER A O 1
ATOM 1401 N N . LEU A 1 190 ? -14.654 -7.289 7.260 1.00 91.50 190 LEU A N 1
ATOM 1402 C CA . LEU A 1 190 ? -13.224 -7.502 7.011 1.00 91.50 190 LEU A CA 1
ATOM 1403 C C . LEU A 1 190 ? -12.364 -7.163 8.237 1.00 91.50 190 LEU A C 1
ATOM 1405 O O . LEU A 1 190 ? -11.261 -7.694 8.373 1.00 91.50 190 LEU A O 1
ATOM 1409 N N . LEU A 1 191 ? -12.854 -6.301 9.132 1.00 94.19 191 LEU A N 1
ATOM 1410 C CA . LEU A 1 191 ? -12.152 -5.924 10.357 1.00 94.19 191 LEU A CA 1
ATOM 1411 C C . LEU A 1 191 ? -12.211 -7.075 11.367 1.00 94.19 191 LEU A C 1
ATOM 1413 O O . LEU A 1 191 ? -13.252 -7.697 11.551 1.00 94.19 191 LEU A O 1
ATOM 1417 N N . ASP A 1 192 ? -11.081 -7.381 12.008 1.00 95.06 192 ASP A N 1
ATOM 1418 C CA . ASP A 1 192 ? -10.967 -8.415 13.054 1.00 95.06 192 ASP A CA 1
ATOM 1419 C C . ASP A 1 192 ? -11.306 -9.854 12.586 1.00 95.06 192 ASP A C 1
ATOM 1421 O O . ASP A 1 192 ? -11.280 -10.795 13.380 1.00 95.06 192 ASP A O 1
ATOM 1425 N N . ALA A 1 193 ? -11.532 -10.066 11.284 1.00 95.56 193 ALA A N 1
ATOM 1426 C CA . ALA A 1 193 ? -11.893 -11.358 10.691 1.00 95.56 193 ALA A CA 1
ATOM 1427 C C . ALA A 1 193 ? -10.683 -12.197 10.218 1.00 95.56 193 ALA A C 1
ATOM 1429 O O . ALA A 1 193 ? -10.844 -13.268 9.634 1.00 95.56 193 ALA A O 1
ATOM 1430 N N . GLY A 1 194 ? -9.458 -11.736 10.493 1.00 96.31 194 GLY A N 1
ATOM 1431 C CA . GLY A 1 194 ? -8.220 -12.439 10.134 1.00 96.31 194 GLY A CA 1
ATOM 1432 C C . GLY A 1 194 ? -7.720 -12.170 8.713 1.00 96.31 194 GLY A C 1
ATOM 1433 O O . GLY A 1 194 ? -6.895 -12.935 8.221 1.00 96.31 194 GLY A O 1
ATOM 1434 N N . TYR A 1 195 ? -8.211 -11.106 8.073 1.00 97.75 195 TYR A N 1
ATOM 1435 C CA . TYR A 1 195 ? -7.642 -10.582 6.835 1.00 97.75 195 TYR A CA 1
ATOM 1436 C C . TYR A 1 195 ? -6.337 -9.825 7.103 1.00 97.75 195 TYR A C 1
ATOM 1438 O O . TYR A 1 195 ? -6.140 -9.253 8.180 1.00 97.75 195 TYR A O 1
ATOM 1446 N N . GLU A 1 196 ? -5.468 -9.781 6.098 1.00 98.19 196 GLU A N 1
ATOM 1447 C CA . GLU A 1 196 ? -4.193 -9.066 6.138 1.00 98.19 196 GLU A CA 1
ATOM 1448 C C . GLU A 1 196 ? -4.130 -7.997 5.046 1.00 98.19 196 GLU A C 1
ATOM 1450 O O . GLU A 1 196 ? -4.592 -8.206 3.925 1.00 98.19 196 GLU A O 1
ATOM 1455 N N . ILE A 1 197 ? -3.562 -6.837 5.383 1.00 98.19 197 ILE A N 1
ATOM 1456 C CA . ILE A 1 197 ? -3.186 -5.791 4.433 1.00 98.19 197 ILE A CA 1
ATOM 1457 C C . ILE A 1 197 ? -1.758 -6.060 3.985 1.00 98.19 197 ILE A C 1
ATOM 1459 O O . ILE A 1 197 ? -0.851 -6.148 4.816 1.00 98.19 197 ILE A O 1
ATOM 1463 N N . HIS A 1 198 ? -1.559 -6.071 2.676 1.00 98.56 198 HIS A N 1
ATOM 1464 C CA . HIS A 1 198 ? -0.261 -6.188 2.037 1.00 98.56 198 HIS A CA 1
ATOM 1465 C C . HIS A 1 198 ? 0.085 -4.931 1.248 1.00 98.56 198 HIS A C 1
ATOM 1467 O O . HIS A 1 198 ? -0.794 -4.272 0.682 1.00 98.56 198 HIS A O 1
ATOM 1473 N N . ILE A 1 199 ? 1.382 -4.621 1.199 1.00 98.81 199 ILE A N 1
ATOM 1474 C CA . ILE A 1 199 ? 1.927 -3.543 0.374 1.00 98.81 199 ILE A CA 1
ATOM 1475 C C . ILE A 1 199 ? 3.072 -4.076 -0.471 1.00 98.81 199 ILE A C 1
ATOM 1477 O O . ILE A 1 199 ? 4.092 -4.501 0.071 1.00 98.81 199 ILE A O 1
ATOM 1481 N N . ASP A 1 200 ? 2.926 -3.974 -1.787 1.00 98.69 200 ASP A N 1
ATOM 1482 C CA . ASP A 1 200 ? 4.033 -4.153 -2.723 1.00 98.69 200 ASP A CA 1
ATOM 1483 C C . ASP A 1 200 ? 4.514 -2.776 -3.180 1.00 98.69 200 ASP A C 1
ATOM 1485 O O . ASP A 1 200 ? 3.702 -1.881 -3.450 1.00 98.69 200 ASP A O 1
ATOM 1489 N N . THR A 1 201 ? 5.831 -2.620 -3.316 1.00 98.69 201 THR A N 1
ATOM 1490 C CA . THR A 1 201 ? 6.422 -1.426 -3.925 1.00 98.69 201 THR A CA 1
ATOM 1491 C C . THR A 1 201 ? 7.440 -1.772 -4.996 1.00 98.69 201 THR A C 1
ATOM 1493 O O . THR A 1 201 ? 8.147 -2.775 -4.910 1.00 98.69 201 THR A O 1
ATOM 1496 N N . ALA A 1 202 ? 7.540 -0.912 -6.003 1.00 98.31 202 ALA A N 1
ATOM 1497 C CA . ALA A 1 202 ? 8.583 -0.984 -7.014 1.00 98.31 202 ALA A CA 1
ATOM 1498 C C . ALA A 1 202 ? 8.917 0.418 -7.520 1.00 98.31 202 ALA A C 1
ATOM 1500 O O . ALA A 1 202 ? 8.022 1.239 -7.724 1.00 98.31 202 ALA A O 1
ATOM 1501 N N . VAL A 1 203 ? 10.197 0.682 -7.749 1.00 97.75 203 VAL A N 1
ATOM 1502 C CA . VAL A 1 203 ? 10.666 1.882 -8.452 1.00 97.75 203 VAL A CA 1
ATOM 1503 C C . VAL A 1 203 ? 11.237 1.432 -9.792 1.00 97.75 203 VAL A C 1
ATOM 1505 O O . VAL A 1 203 ? 11.835 0.359 -9.879 1.00 97.75 203 VAL A O 1
ATOM 1508 N N . GLU A 1 204 ? 10.998 2.216 -10.842 1.00 93.88 204 GLU A N 1
ATOM 1509 C CA . GLU A 1 204 ? 11.498 1.908 -12.184 1.00 93.88 204 GLU A CA 1
ATOM 1510 C C . GLU A 1 204 ? 13.019 1.716 -12.162 1.00 93.88 204 GLU A C 1
ATOM 1512 O O . GLU A 1 204 ? 13.737 2.484 -11.527 1.00 93.88 204 GLU A O 1
ATOM 1517 N N . ASP A 1 205 ? 13.480 0.642 -12.809 1.00 93.31 205 ASP A N 1
ATOM 1518 C CA . ASP A 1 205 ? 14.887 0.225 -12.883 1.00 93.31 205 ASP A CA 1
ATOM 1519 C C . ASP A 1 205 ? 15.587 -0.002 -11.528 1.00 93.31 205 ASP A C 1
ATOM 1521 O O . ASP A 1 205 ? 16.816 -0.000 -11.433 1.00 93.31 205 ASP A O 1
ATOM 1525 N N . MET A 1 206 ? 14.813 -0.241 -10.466 1.00 96.00 206 MET A N 1
ATOM 1526 C CA . MET A 1 206 ? 15.322 -0.455 -9.111 1.00 96.00 206 MET A CA 1
ATOM 1527 C C . MET A 1 206 ? 14.683 -1.677 -8.432 1.00 96.00 206 MET A C 1
ATOM 1529 O O . MET A 1 206 ? 14.156 -2.573 -9.088 1.00 96.00 206 MET A O 1
ATOM 1533 N N . ASN A 1 207 ? 14.795 -1.759 -7.101 1.00 95.44 207 ASN A N 1
ATOM 1534 C CA . ASN A 1 207 ? 14.308 -2.894 -6.332 1.00 95.44 207 ASN A CA 1
ATOM 1535 C C . ASN A 1 207 ? 12.783 -3.027 -6.409 1.00 95.44 207 ASN A C 1
ATOM 1537 O O . ASN A 1 207 ? 12.032 -2.057 -6.336 1.00 95.44 207 ASN A O 1
ATOM 1541 N N . GLU A 1 208 ? 12.340 -4.275 -6.442 1.00 97.88 208 GLU A N 1
ATOM 1542 C CA . GLU A 1 208 ? 10.952 -4.670 -6.246 1.00 97.88 208 GLU A CA 1
ATOM 1543 C C . GLU A 1 208 ? 10.844 -5.255 -4.837 1.00 97.88 208 GLU A C 1
ATOM 1545 O O . GLU A 1 208 ? 11.586 -6.177 -4.489 1.00 97.88 208 GLU A O 1
ATOM 1550 N N . ASN A 1 209 ? 9.941 -4.727 -4.014 1.00 98.31 209 ASN A N 1
ATOM 1551 C CA . ASN A 1 209 ? 9.731 -5.184 -2.644 1.00 98.31 209 ASN A CA 1
ATOM 1552 C C . ASN A 1 209 ? 8.319 -5.778 -2.526 1.00 98.31 209 ASN A C 1
ATOM 1554 O O . ASN A 1 209 ? 7.383 -5.076 -2.129 1.00 98.31 209 ASN A O 1
ATOM 1558 N N . PRO A 1 210 ? 8.141 -7.058 -2.902 1.00 98.19 210 PRO A N 1
ATOM 1559 C CA . PRO A 1 210 ? 6.862 -7.735 -2.751 1.00 98.19 210 PRO A CA 1
ATOM 1560 C C . PRO A 1 210 ? 6.498 -7.893 -1.274 1.00 98.19 210 PRO A C 1
ATOM 1562 O O . PRO A 1 210 ? 7.348 -8.253 -0.446 1.00 98.19 210 PRO A O 1
ATOM 1565 N N . SER A 1 211 ? 5.233 -7.612 -0.957 1.00 97.19 211 SER A N 1
ATOM 1566 C CA . SER A 1 211 ? 4.626 -7.777 0.362 1.00 97.19 211 SER A CA 1
ATOM 1567 C C . SER A 1 211 ? 5.491 -7.188 1.486 1.00 97.19 211 SER A C 1
ATOM 1569 O O . SER A 1 211 ? 5.670 -7.781 2.555 1.00 97.19 211 SER A O 1
ATOM 1571 N N . GLU A 1 212 ? 6.138 -6.043 1.228 1.00 98.00 212 GLU A N 1
ATOM 1572 C CA . GLU A 1 212 ? 7.141 -5.449 2.119 1.00 98.00 212 GLU A CA 1
ATOM 1573 C C . GLU A 1 212 ? 6.565 -5.005 3.465 1.00 98.00 212 GLU A C 1
ATOM 1575 O O . GLU A 1 212 ? 7.293 -4.920 4.457 1.00 98.00 212 GLU A O 1
ATOM 1580 N N . VAL A 1 213 ? 5.252 -4.788 3.488 1.00 98.56 213 VAL A N 1
ATOM 1581 C CA . VAL A 1 213 ? 4.417 -4.702 4.679 1.00 98.56 213 VAL A CA 1
ATOM 1582 C C . VAL A 1 213 ? 3.334 -5.767 4.555 1.00 98.56 213 VAL A C 1
ATOM 1584 O O . VAL A 1 213 ? 2.697 -5.873 3.511 1.00 98.56 213 VAL A O 1
ATOM 1587 N N . ALA A 1 214 ? 3.133 -6.519 5.634 1.00 98.12 214 ALA A N 1
ATOM 1588 C CA . ALA A 1 214 ? 2.024 -7.445 5.824 1.00 98.12 214 ALA A CA 1
ATOM 1589 C C . ALA A 1 214 ? 1.552 -7.286 7.272 1.00 98.12 214 ALA A C 1
ATOM 1591 O O . ALA A 1 214 ? 2.344 -7.485 8.199 1.00 98.12 214 ALA A O 1
ATOM 1592 N N . VAL A 1 215 ? 0.314 -6.835 7.476 1.00 98.19 215 VAL A N 1
ATOM 1593 C CA . VAL A 1 215 ? -0.244 -6.620 8.819 1.00 98.19 215 VAL A CA 1
ATOM 1594 C C . VAL A 1 215 ? -1.704 -7.047 8.899 1.00 98.19 215 VAL A C 1
ATOM 1596 O O . VAL A 1 215 ? -2.445 -6.832 7.942 1.00 98.19 215 VAL A O 1
ATOM 1599 N N . PRO A 1 216 ? -2.166 -7.565 10.049 1.00 97.81 216 PRO A N 1
ATOM 1600 C CA . PRO A 1 216 ? -3.581 -7.845 10.252 1.00 97.81 216 PRO A CA 1
ATOM 1601 C C . PRO A 1 216 ? -4.447 -6.587 10.102 1.00 97.81 216 PRO A C 1
ATOM 1603 O O . PRO A 1 216 ? -4.095 -5.519 10.616 1.00 97.81 216 PRO A O 1
ATOM 1606 N N . LEU A 1 217 ? -5.601 -6.731 9.450 1.00 97.25 217 LEU A N 1
ATOM 1607 C CA . LEU A 1 217 ? -6.661 -5.726 9.388 1.00 97.25 217 LEU A CA 1
ATOM 1608 C C . LEU A 1 217 ? -7.580 -5.893 10.608 1.00 97.25 217 LEU A C 1
ATOM 1610 O O . LEU A 1 217 ? -8.534 -6.672 10.591 1.00 97.25 217 LEU A O 1
ATOM 1614 N N . ASN A 1 218 ? -7.252 -5.223 11.712 1.00 96.88 218 ASN A N 1
ATOM 1615 C CA . ASN A 1 218 ? -7.949 -5.391 12.986 1.00 96.88 218 ASN A CA 1
ATOM 1616 C C . ASN A 1 218 ? -7.862 -4.134 13.868 1.00 96.88 218 ASN A C 1
ATOM 1618 O O . ASN A 1 218 ? -7.000 -3.272 13.687 1.00 96.88 218 ASN A O 1
ATOM 1622 N N . ALA A 1 219 ? -8.748 -4.012 14.853 1.00 95.44 219 ALA A N 1
ATOM 1623 C CA . ALA A 1 219 ? -8.763 -2.839 15.728 1.00 95.44 219 ALA A CA 1
ATOM 1624 C C . ALA A 1 219 ? -7.492 -2.735 16.594 1.00 95.44 219 ALA A C 1
ATOM 1626 O O . ALA A 1 219 ? -7.040 -1.639 16.923 1.00 95.44 219 ALA A O 1
ATOM 1627 N N . ALA A 1 220 ? -6.873 -3.871 16.931 1.00 96.19 220 ALA A N 1
ATOM 1628 C CA . ALA A 1 220 ? -5.673 -3.920 17.765 1.00 96.19 220 ALA A CA 1
ATOM 1629 C C . ALA A 1 220 ? -4.420 -3.335 17.083 1.00 96.19 220 ALA A C 1
ATOM 1631 O O . ALA A 1 220 ? -3.508 -2.868 17.776 1.00 96.19 220 ALA A O 1
ATOM 1632 N N . GLY A 1 221 ? -4.343 -3.397 15.752 1.00 94.94 221 GLY A N 1
ATOM 1633 C CA . GLY A 1 221 ? -3.258 -2.867 14.926 1.00 94.94 221 GLY A CA 1
ATOM 1634 C C . GLY A 1 221 ? -3.480 -1.425 14.466 1.00 94.94 221 GLY A C 1
ATOM 1635 O O . GLY A 1 221 ? -2.513 -0.744 14.122 1.00 94.94 221 GLY A O 1
ATOM 1636 N N . ALA A 1 222 ? -4.723 -0.941 14.501 1.00 96.38 222 ALA A N 1
ATOM 1637 C CA . ALA A 1 222 ? -5.068 0.411 14.085 1.00 96.38 222 ALA A CA 1
ATOM 1638 C C . ALA A 1 222 ? -4.273 1.481 14.862 1.00 96.38 222 ALA A C 1
ATOM 1640 O O . ALA A 1 222 ? -4.020 1.378 16.062 1.00 96.38 222 ALA A O 1
ATOM 1641 N N . GLY A 1 223 ? -3.834 2.515 14.149 1.00 96.56 223 GLY A N 1
ATOM 1642 C CA . GLY A 1 223 ? -3.029 3.630 14.649 1.00 96.56 223 GLY A CA 1
ATOM 1643 C C . GLY A 1 223 ? -1.548 3.307 14.876 1.00 96.56 223 GLY A C 1
ATOM 1644 O O . GLY A 1 223 ? -0.743 4.233 15.010 1.00 96.56 223 GLY A O 1
ATOM 1645 N N . LYS A 1 224 ? -1.151 2.028 14.882 1.00 97.94 224 LYS A N 1
ATOM 1646 C CA . LYS A 1 224 ? 0.239 1.618 15.113 1.00 97.94 224 LYS A CA 1
ATOM 1647 C C 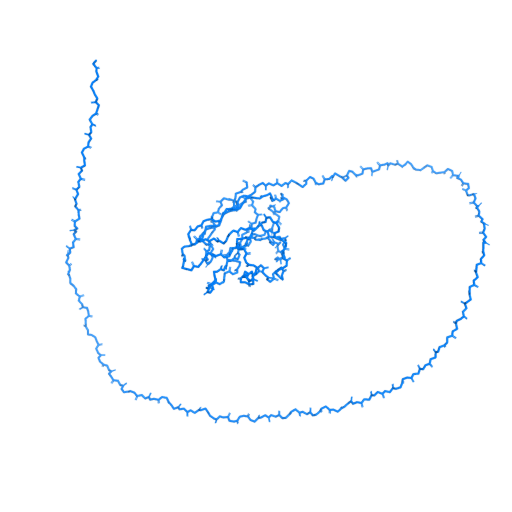. LYS A 1 224 ? 1.034 1.683 13.816 1.00 97.94 224 LYS A C 1
ATOM 1649 O O . LYS A 1 224 ? 0.670 1.076 12.814 1.00 97.94 224 LYS A O 1
ATOM 1654 N N . ALA A 1 225 ? 2.141 2.418 13.853 1.00 98.06 225 ALA A N 1
ATOM 1655 C CA . ALA A 1 225 ? 3.062 2.477 12.731 1.00 98.06 225 ALA A CA 1
ATOM 1656 C C . ALA A 1 225 ? 3.903 1.200 12.654 1.00 98.06 225 ALA A C 1
ATOM 1658 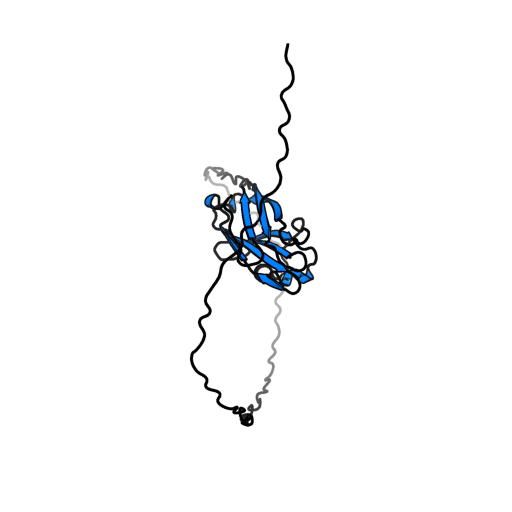O O . ALA A 1 225 ? 4.523 0.794 13.638 1.00 98.06 225 ALA A O 1
ATOM 1659 N N . VAL A 1 226 ? 3.968 0.610 11.466 1.00 98.38 226 VAL A N 1
ATOM 1660 C CA . VAL A 1 226 ? 4.853 -0.506 11.136 1.00 98.38 226 VAL A CA 1
ATOM 1661 C C . VAL A 1 226 ? 5.880 -0.067 10.105 1.00 98.38 226 VAL A C 1
ATOM 1663 O O . VAL A 1 226 ? 5.592 0.736 9.218 1.00 98.38 226 VAL A O 1
ATOM 1666 N N . LYS A 1 227 ? 7.102 -0.576 10.227 1.00 98.31 227 LYS A N 1
ATOM 1667 C CA . LYS A 1 227 ? 8.183 -0.306 9.280 1.00 98.31 227 LYS A CA 1
ATOM 1668 C C . LYS A 1 227 ? 8.175 -1.370 8.181 1.00 98.31 227 LYS A C 1
ATOM 1670 O O . LYS A 1 227 ? 8.092 -2.556 8.494 1.00 98.31 227 LYS A O 1
ATOM 1675 N N . GLY A 1 228 ? 8.283 -0.946 6.923 1.00 97.94 228 GLY A N 1
ATOM 1676 C CA . GLY A 1 228 ? 8.456 -1.851 5.790 1.00 97.94 228 GLY A CA 1
ATOM 1677 C C . GLY A 1 228 ? 9.892 -2.344 5.642 1.00 97.94 228 GLY A C 1
ATOM 1678 O O . GLY A 1 228 ? 10.826 -1.837 6.274 1.00 97.94 228 GLY A O 1
ATOM 1679 N N . ARG A 1 229 ? 10.070 -3.363 4.802 1.00 97.00 229 ARG A N 1
ATOM 1680 C CA . ARG A 1 229 ? 11.385 -3.967 4.530 1.00 97.00 229 ARG A CA 1
ATOM 1681 C C . ARG A 1 229 ? 12.165 -3.256 3.419 1.00 97.00 229 ARG A C 1
ATOM 1683 O O . ARG A 1 229 ? 13.367 -3.480 3.314 1.00 97.00 229 ARG A O 1
ATOM 1690 N N . GLY A 1 230 ? 11.503 -2.429 2.610 1.00 97.06 230 GLY A N 1
ATOM 1691 C CA . GLY A 1 230 ? 12.065 -1.764 1.439 1.00 97.06 230 GLY A CA 1
ATOM 1692 C C . GLY A 1 230 ? 11.763 -0.268 1.428 1.00 97.06 230 GLY A C 1
ATOM 1693 O O . GLY A 1 230 ? 12.306 0.491 2.235 1.00 97.06 230 GLY A O 1
ATOM 1694 N N . TYR A 1 231 ? 10.932 0.174 0.482 1.00 98.38 231 TYR A N 1
ATOM 1695 C CA . TYR A 1 231 ? 10.653 1.594 0.280 1.00 98.38 231 TYR A CA 1
ATOM 1696 C C . TYR A 1 231 ? 9.669 2.173 1.293 1.00 98.38 231 TYR A C 1
ATOM 1698 O O . TYR A 1 231 ? 9.625 3.394 1.432 1.00 98.38 231 TYR A O 1
ATOM 1706 N N . VAL A 1 232 ? 8.906 1.364 2.029 1.00 98.69 232 VAL A N 1
ATOM 1707 C CA . VAL A 1 232 ? 7.991 1.872 3.058 1.00 98.69 232 VAL A CA 1
ATOM 1708 C C . VAL A 1 232 ? 8.757 2.183 4.345 1.00 98.69 232 VAL A C 1
ATOM 1710 O O . VAL A 1 232 ? 9.161 1.302 5.102 1.00 98.69 232 VAL A O 1
ATOM 1713 N N . LYS A 1 233 ? 8.900 3.477 4.647 1.00 98.69 233 LYS A N 1
ATOM 1714 C CA . LYS A 1 233 ? 9.462 3.953 5.919 1.00 98.69 233 LYS A CA 1
ATOM 1715 C C . LYS A 1 233 ? 8.511 3.682 7.076 1.00 98.69 233 LYS A C 1
ATOM 1717 O O . LYS A 1 233 ? 8.948 3.224 8.130 1.00 98.69 233 LYS A O 1
ATOM 1722 N N . SER A 1 234 ? 7.235 4.011 6.894 1.00 98.69 234 SER A N 1
ATOM 1723 C CA . SER A 1 234 ? 6.191 3.704 7.863 1.00 98.69 234 SER A CA 1
ATOM 1724 C C . SER A 1 234 ? 4.849 3.496 7.175 1.00 98.69 234 SER A C 1
ATOM 1726 O O . SER A 1 234 ? 4.509 4.201 6.227 1.00 98.69 234 SER A O 1
ATOM 1728 N N . PHE A 1 235 ? 4.089 2.527 7.663 1.00 98.75 235 PHE A N 1
ATOM 1729 C CA . PHE A 1 235 ? 2.701 2.305 7.299 1.00 98.75 235 PHE A CA 1
ATOM 1730 C C . PHE A 1 235 ? 1.840 2.309 8.554 1.00 98.75 235 PHE A C 1
ATOM 1732 O O . PHE A 1 235 ? 2.236 1.755 9.577 1.00 98.75 235 PHE A O 1
ATOM 1739 N N . ARG A 1 236 ? 0.662 2.920 8.481 1.00 98.56 236 ARG A N 1
ATOM 1740 C CA . ARG A 1 236 ? -0.382 2.805 9.502 1.00 98.56 236 ARG A CA 1
ATOM 1741 C C . ARG A 1 236 ? -1.751 2.976 8.866 1.00 98.56 236 ARG A C 1
ATOM 1743 O O . ARG A 1 236 ? -1.873 3.578 7.799 1.00 98.56 236 ARG A O 1
ATOM 1750 N N . TYR A 1 237 ? -2.778 2.513 9.561 1.00 98.31 237 TYR A N 1
ATOM 1751 C CA . TYR A 1 237 ? -4.164 2.794 9.211 1.00 98.31 237 TYR A CA 1
ATOM 1752 C C . TYR A 1 237 ? -4.955 3.237 10.438 1.00 98.31 237 TYR A C 1
ATOM 1754 O O . TYR A 1 237 ? -4.620 2.848 11.554 1.00 98.31 237 TYR A O 1
ATOM 1762 N N . SER A 1 238 ? -5.988 4.049 10.247 1.00 97.50 238 SER A N 1
ATOM 1763 C CA . SER A 1 238 ? -6.910 4.485 11.301 1.00 97.50 238 SER A CA 1
ATOM 1764 C C . SER A 1 238 ? -8.346 4.143 10.923 1.00 97.50 238 SER A C 1
ATOM 1766 O O . SER A 1 238 ? -8.724 4.345 9.767 1.00 97.50 238 SER A O 1
ATOM 1768 N N . LEU A 1 239 ? -9.099 3.626 11.896 1.00 94.00 239 LEU A N 1
ATOM 1769 C CA . LEU A 1 239 ? -10.527 3.310 11.809 1.00 94.00 239 LEU A CA 1
ATOM 1770 C C . LEU A 1 239 ? -11.385 4.507 12.231 1.00 94.00 239 LEU A C 1
ATOM 1772 O O . LEU A 1 239 ? -10.859 5.349 12.995 1.00 94.00 239 LEU A O 1
#

Secondary structure (DSSP, 8-state):
--PPPPPPPP--------------------------PPP-------PPPPPPPP---------------------------------------------------EEEEEEEEEEPP-SSSPBEEEEEEE-TT--EEEEEEEE-S-GGGGGGSHHHHHHHTT----TT-EE--B-TT-EEEEEEEEEGGGTTTT-EEEEEEE-TTS-EEEEEEEEE-STTTTT--B--SSSEEEEEEE-

Radius of gyration: 38.31 Å; chains: 1; bounding box: 118×106×72 Å

pLDDT: mean 76.39, std 23.16, range [34.88, 98.81]

Organism: Burkholderia thailandensis (strain ATCC 700388 / DSM 13276 / CCUG 48851 / CIP 106301 / E264) (NCBI:txid271848)

InterPro domains:
  IPR014469 Protein of unknown function DUF2271 [PF10029] (107-233)